Protein AF-A0A2X1RQ05-F1 (afdb_monomer_lite)

Organism: Haemophilus influenzae (NCBI:txid727)

InterPro domains:
  IPR004695 Transporter protein SLAC1/Mae1/ Ssu1/TehA [PF03595] (21-190)
  IPR038665 Voltage-dependent anion channel superfamily [G3DSA:1.50.10.150] (4-200)
  IPR052951 Tellurite Resistance Ion Channel [PTHR37955] (5-202)

pLDDT: mean 77.88, std 26.15, range [25.36, 98.81]

Structure (mmCIF, N/CA/C/O backbone):
data_AF-A0A2X1RQ05-F1
#
_entry.id   AF-A0A2X1RQ05-F1
#
loop_
_atom_site.group_PDB
_atom_site.id
_atom_site.type_symbol
_atom_site.label_atom_id
_atom_site.label_alt_id
_atom_site.label_comp_id
_atom_site.label_asym_id
_atom_site.label_entity_id
_atom_site.label_seq_id
_atom_site.pdbx_PDB_ins_code
_atom_site.Cartn_x
_atom_site.Cartn_y
_atom_site.Cartn_z
_atom_site.occupancy
_atom_site.B_iso_or_equiv
_atom_site.auth_seq_id
_atom_site.auth_comp_id
_atom_site.auth_asym_id
_atom_site.auth_atom_id
_atom_site.pdbx_PDB_model_num
ATOM 1 N N . MET A 1 1 ? -13.622 32.325 0.676 1.00 31.44 1 MET A N 1
ATOM 2 C CA . MET A 1 1 ? -13.357 31.612 -0.592 1.00 31.44 1 MET A CA 1
ATOM 3 C C . MET A 1 1 ? -12.974 30.185 -0.250 1.00 31.44 1 MET A C 1
ATOM 5 O O . MET A 1 1 ? -12.214 29.983 0.683 1.00 31.44 1 MET A O 1
ATOM 9 N N . VAL A 1 2 ? -13.616 29.214 -0.891 1.00 32.97 2 VAL A N 1
ATOM 10 C CA . VAL A 1 2 ? -13.601 27.796 -0.506 1.00 32.97 2 VAL A CA 1
ATOM 11 C C . VAL A 1 2 ? -12.235 27.171 -0.828 1.00 32.97 2 VAL A C 1
ATOM 13 O O . VAL A 1 2 ? -11.805 27.187 -1.976 1.00 32.97 2 VAL A O 1
ATOM 16 N N . ASN A 1 3 ? -11.557 26.637 0.193 1.00 34.56 3 ASN A N 1
ATOM 17 C CA . ASN A 1 3 ? -10.239 25.994 0.111 1.00 34.56 3 ASN A CA 1
ATOM 18 C C . ASN A 1 3 ? -10.290 24.660 -0.665 1.00 34.56 3 ASN A C 1
ATOM 20 O O . ASN A 1 3 ? -10.364 23.587 -0.058 1.00 34.56 3 ASN A O 1
ATOM 24 N N . TYR A 1 4 ? -10.196 24.724 -1.996 1.00 35.12 4 TYR A N 1
ATOM 25 C CA . TYR A 1 4 ? -9.970 23.581 -2.901 1.00 35.12 4 TYR A CA 1
ATOM 26 C C . TYR A 1 4 ? -8.479 23.202 -3.017 1.00 35.12 4 TYR A C 1
ATOM 28 O O . TYR A 1 4 ? -7.986 22.879 -4.093 1.00 35.12 4 TYR A O 1
ATOM 36 N N . PHE A 1 5 ? -7.725 23.269 -1.920 1.00 44.47 5 PHE A N 1
ATOM 37 C CA . PHE A 1 5 ? -6.324 22.843 -1.920 1.00 44.47 5 PHE A CA 1
ATOM 38 C C . PHE A 1 5 ? -6.218 21.310 -1.888 1.00 44.47 5 PHE A C 1
ATOM 40 O O . PHE A 1 5 ? -6.981 20.650 -1.178 1.00 44.47 5 PHE A O 1
ATOM 47 N N . SER A 1 6 ? -5.269 20.757 -2.660 1.00 60.28 6 SER A N 1
ATOM 48 C CA . SER A 1 6 ? -4.948 19.321 -2.699 1.00 60.28 6 SER A CA 1
ATOM 49 C C . SER A 1 6 ? -4.822 18.751 -1.274 1.00 60.28 6 SER A C 1
ATOM 51 O O . SER A 1 6 ? -4.189 19.399 -0.436 1.00 60.28 6 SER A O 1
ATOM 53 N N . PRO A 1 7 ? -5.375 17.559 -0.963 1.00 64.38 7 PRO A N 1
ATOM 54 C CA . PRO A 1 7 ? -5.296 16.954 0.371 1.00 64.38 7 PRO A CA 1
ATOM 55 C C . PRO A 1 7 ? -3.876 16.899 0.950 1.00 64.38 7 PRO A C 1
ATOM 57 O O . PRO A 1 7 ? -3.699 17.052 2.155 1.00 64.38 7 PRO A O 1
ATOM 60 N N . THR A 1 8 ? -2.862 16.742 0.098 1.00 69.00 8 THR A N 1
ATOM 61 C CA . THR A 1 8 ? -1.446 16.739 0.487 1.00 69.00 8 THR A CA 1
ATOM 62 C C . THR A 1 8 ? -0.975 18.106 1.000 1.00 69.00 8 THR A C 1
ATOM 64 O O . THR A 1 8 ? -0.183 18.164 1.931 1.00 69.00 8 THR A O 1
ATOM 67 N N . LEU A 1 9 ? -1.507 19.218 0.482 1.00 74.25 9 LEU A N 1
ATOM 68 C CA . LEU A 1 9 ? -1.165 20.573 0.946 1.00 74.25 9 LEU A CA 1
ATOM 69 C C . LEU A 1 9 ? -1.811 20.909 2.298 1.00 74.25 9 LEU A C 1
ATOM 71 O O . LEU A 1 9 ? -1.296 21.728 3.051 1.00 74.25 9 LEU A O 1
ATOM 75 N N . ARG A 1 10 ? -2.893 20.218 2.672 1.00 74.94 10 ARG A N 1
ATOM 76 C CA . ARG A 1 10 ? -3.430 20.310 4.039 1.00 74.94 10 ARG A CA 1
ATOM 77 C C . ARG A 1 10 ? -2.556 19.587 5.060 1.00 74.94 10 ARG A C 1
ATOM 79 O O . ARG A 1 10 ? -2.570 19.939 6.232 1.00 74.94 10 ARG A O 1
ATOM 86 N N . VAL A 1 11 ? -1.765 18.598 4.635 1.00 78.00 11 VAL A N 1
ATOM 87 C CA . VAL A 1 11 ? -0.836 17.903 5.537 1.00 78.00 11 VAL A CA 1
ATOM 88 C C . VAL A 1 11 ? 0.251 18.852 6.045 1.00 78.00 11 VAL A C 1
ATOM 90 O O . VAL A 1 11 ? 0.624 18.756 7.210 1.00 78.00 11 VAL A O 1
ATOM 93 N N . SER A 1 12 ? 0.717 19.807 5.230 1.00 82.00 12 SER A N 1
ATOM 94 C CA . SER A 1 12 ? 1.708 20.793 5.688 1.00 82.00 12 SER A CA 1
ATOM 95 C C . SER A 1 12 ? 1.175 21.750 6.755 1.00 82.00 12 SER A C 1
ATOM 97 O O . SER A 1 12 ? 1.955 22.242 7.564 1.00 82.00 12 SER A O 1
ATOM 99 N N . GLU A 1 13 ? -0.140 21.980 6.829 1.00 83.62 13 GLU A N 1
ATOM 100 C CA . GLU A 1 13 ? -0.733 22.801 7.898 1.00 83.62 13 GLU A CA 1
ATOM 101 C C . GLU A 1 13 ? -0.564 22.142 9.276 1.00 83.62 13 GLU A C 1
ATOM 103 O O . GLU A 1 13 ? 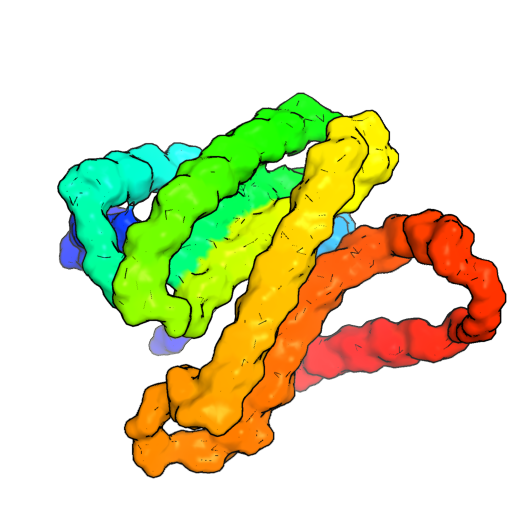-0.448 22.832 10.286 1.00 83.62 13 GLU A O 1
ATOM 108 N N . LEU A 1 14 ? -0.454 20.808 9.329 1.00 88.38 14 LEU A N 1
ATOM 109 C CA . LEU A 1 14 ? -0.254 20.067 10.578 1.00 88.38 14 LEU A CA 1
ATOM 110 C C . LEU A 1 14 ? 1.097 20.372 11.243 1.00 88.38 14 LEU A C 1
ATOM 112 O O . LEU A 1 14 ? 1.249 20.147 12.443 1.00 88.38 14 LEU A O 1
ATOM 116 N N . TRP A 1 15 ? 2.070 20.900 10.495 1.00 89.88 15 TRP A N 1
ATOM 117 C CA . TRP A 1 15 ? 3.400 21.239 11.013 1.00 89.88 15 TRP A CA 1
ATOM 118 C C . TRP A 1 15 ? 3.389 22.452 11.946 1.00 89.88 15 TRP A C 1
ATOM 120 O O . TRP A 1 15 ? 4.342 22.651 12.692 1.00 89.88 15 TRP A O 1
ATOM 130 N N . GLN A 1 16 ? 2.306 23.235 11.945 1.00 90.06 16 GLN A N 1
ATOM 131 C CA . GLN A 1 16 ? 2.124 24.363 12.864 1.00 90.06 16 GLN A CA 1
ATOM 132 C C . GLN A 1 16 ? 1.958 23.915 14.327 1.00 90.06 16 GLN A C 1
ATOM 134 O O . GLN A 1 16 ? 2.083 24.730 15.238 1.00 90.06 16 GLN A O 1
ATOM 139 N N . GLY A 1 17 ? 1.705 22.623 14.567 1.00 90.25 17 GLY A N 1
ATOM 140 C CA . GLY A 1 17 ? 1.437 22.091 15.899 1.00 90.25 17 GLY A CA 1
ATOM 141 C C . GLY A 1 17 ? 0.044 22.465 16.420 1.00 90.25 17 GLY A C 1
ATOM 142 O O . GLY A 1 17 ? -0.730 23.166 15.775 1.00 90.25 17 GLY A O 1
ATOM 143 N N . GLY A 1 18 ? -0.321 21.927 17.585 1.00 88.00 18 GLY A N 1
ATOM 144 C CA . GLY A 1 18 ? -1.574 22.257 18.281 1.00 88.00 18 GLY A CA 1
ATOM 145 C C . GLY A 1 18 ? -2.831 21.510 17.812 1.00 88.00 18 GLY A C 1
ATOM 146 O O . GLY A 1 18 ? -3.796 21.455 18.568 1.00 88.00 18 GLY A O 1
ATOM 147 N N . VAL A 1 19 ? -2.822 20.895 16.622 1.00 90.12 19 VAL A N 1
ATOM 148 C CA . VAL A 1 19 ? -3.954 20.088 16.112 1.00 90.12 19 VAL A CA 1
ATOM 149 C C . VAL A 1 19 ? -3.635 18.591 16.075 1.00 90.12 19 VAL A C 1
ATOM 151 O O . VAL A 1 19 ? -4.449 17.774 16.497 1.00 90.12 19 VAL A O 1
ATOM 154 N N . PHE A 1 20 ? -2.457 18.210 15.569 1.00 91.56 20 PHE A N 1
ATOM 155 C CA . PHE A 1 20 ? -2.065 16.805 15.460 1.00 91.56 20 PHE A CA 1
ATOM 156 C C . PHE A 1 20 ? -1.483 16.299 16.783 1.00 91.56 20 PHE A C 1
ATOM 158 O O . PHE A 1 20 ? -0.410 16.718 17.210 1.00 91.56 20 PHE A O 1
ATOM 165 N N . GLU A 1 21 ? -2.193 15.379 17.428 1.00 93.12 21 GLU A N 1
ATOM 166 C CA . GLU A 1 21 ? -1.734 14.721 18.655 1.00 93.12 21 GLU A CA 1
ATOM 167 C C . GLU A 1 21 ? -1.048 13.378 18.370 1.00 93.12 21 GLU A C 1
ATOM 169 O O . GLU A 1 21 ? -1.313 12.755 17.345 1.00 93.12 21 GLU A O 1
ATOM 174 N N . GLN A 1 22 ? -0.281 12.845 19.331 1.00 92.62 22 GLN A N 1
ATOM 175 C CA . GLN A 1 22 ? 0.367 11.529 19.205 1.00 92.62 22 GLN A CA 1
ATOM 176 C C . GLN A 1 22 ? -0.621 10.404 18.846 1.00 92.62 22 GLN A C 1
ATOM 178 O O . GLN A 1 22 ? -0.309 9.555 18.011 1.00 92.62 22 GLN A O 1
ATOM 183 N N . LYS A 1 23 ? -1.832 10.430 19.423 1.00 92.69 23 LYS A N 1
ATOM 184 C CA . LYS A 1 23 ? -2.918 9.475 19.129 1.00 92.69 23 LYS A CA 1
ATOM 185 C C . LYS A 1 23 ? -3.447 9.564 17.694 1.00 92.69 23 LYS A C 1
ATOM 187 O O . LYS A 1 23 ? -4.116 8.651 17.246 1.00 92.69 23 LYS A O 1
ATOM 192 N N . SER A 1 24 ? -3.148 10.650 16.979 1.00 92.06 24 SER A N 1
ATOM 193 C CA . SER A 1 24 ? -3.565 10.873 15.588 1.00 92.06 24 SER A CA 1
ATOM 194 C C . SER A 1 24 ? -2.676 10.129 14.585 1.00 92.06 24 SER A C 1
ATOM 196 O O . SER A 1 24 ? -2.957 10.140 13.385 1.00 92.06 24 SER A O 1
ATOM 198 N N . THR A 1 25 ? -1.614 9.467 15.058 1.00 94.69 25 THR A N 1
ATOM 199 C CA . THR A 1 25 ? -0.676 8.687 14.242 1.00 94.69 25 THR A CA 1
ATOM 200 C C . THR A 1 25 ? -1.324 7.383 13.768 1.00 94.69 25 THR A C 1
ATOM 202 O O . THR A 1 25 ? -1.071 6.302 14.293 1.00 94.69 25 THR A O 1
ATOM 205 N N . HIS A 1 26 ? -2.183 7.490 12.756 1.00 93.75 26 HIS A N 1
ATOM 206 C CA . HIS A 1 26 ? -2.930 6.370 12.187 1.00 93.75 26 HIS A CA 1
ATOM 207 C C . HIS A 1 26 ? -2.419 5.962 10.797 1.00 93.75 26 HIS A C 1
ATOM 209 O O . HIS A 1 26 ? -1.988 6.820 10.021 1.00 93.75 26 HIS A O 1
ATOM 215 N N . PRO A 1 27 ? -2.581 4.679 10.406 1.00 93.56 27 PRO A N 1
ATOM 216 C CA . PRO A 1 27 ? -2.252 4.211 9.056 1.00 93.56 27 PRO A CA 1
ATOM 217 C C . PRO A 1 27 ? -2.966 4.977 7.932 1.00 93.56 27 PRO A C 1
ATOM 219 O O . PRO A 1 27 ? -2.462 5.063 6.817 1.00 93.56 27 PRO A O 1
ATOM 222 N N . SER A 1 28 ? -4.131 5.575 8.206 1.00 92.88 28 SER A N 1
ATOM 223 C CA . SER A 1 28 ? -4.878 6.383 7.234 1.00 92.88 28 SER A CA 1
ATOM 224 C C . SER A 1 28 ? -4.106 7.596 6.714 1.00 92.88 28 SER A C 1
ATOM 226 O O . SER A 1 28 ? -4.422 8.090 5.633 1.00 92.88 28 SER A O 1
ATOM 228 N N . PHE A 1 29 ? -3.080 8.059 7.432 1.00 91.62 29 PHE A N 1
ATOM 229 C CA . PHE A 1 29 ? -2.226 9.156 6.984 1.00 91.62 29 PHE A CA 1
ATOM 230 C C . PHE A 1 29 ? -1.423 8.813 5.716 1.00 91.62 29 PHE A C 1
ATOM 232 O O . PHE A 1 29 ? -1.116 9.708 4.929 1.00 91.62 29 PHE A O 1
ATOM 239 N N . TYR A 1 30 ? -1.179 7.524 5.434 1.00 88.81 30 TYR A N 1
ATOM 240 C CA . TYR A 1 30 ? -0.581 7.101 4.163 1.00 88.81 30 TYR A CA 1
ATOM 241 C C . TYR A 1 30 ? -1.407 7.525 2.944 1.00 88.81 30 TYR A C 1
ATOM 243 O O . TYR A 1 30 ? -0.843 7.701 1.867 1.00 88.81 30 TYR A O 1
ATOM 251 N N . LEU A 1 31 ? -2.726 7.701 3.076 1.00 87.50 31 LEU A N 1
ATOM 252 C CA . LEU A 1 31 ? -3.597 8.000 1.939 1.00 87.50 31 LEU A CA 1
ATOM 253 C C . LEU A 1 31 ? -3.256 9.352 1.273 1.00 87.50 31 LEU A C 1
ATOM 255 O O . LEU A 1 31 ? -2.886 9.349 0.097 1.00 87.50 31 LEU A O 1
ATOM 259 N N . PRO A 1 32 ? -3.312 10.501 1.977 1.00 86.12 32 PRO A N 1
ATOM 260 C CA . PRO A 1 32 ? -2.953 11.789 1.381 1.00 86.12 32 PRO A CA 1
ATOM 261 C C . PRO A 1 32 ? -1.441 11.985 1.195 1.00 86.12 32 PRO A C 1
ATOM 263 O O . PRO A 1 32 ? -1.035 12.735 0.308 1.00 86.12 32 PRO A O 1
ATOM 266 N N . ALA A 1 33 ? -0.615 11.354 2.035 1.00 86.31 33 ALA A N 1
ATOM 267 C CA . ALA A 1 33 ? 0.822 11.619 2.083 1.00 86.31 33 ALA A CA 1
ATOM 268 C C . ALA A 1 33 ? 1.637 10.744 1.114 1.00 86.31 33 ALA A C 1
ATOM 270 O O . ALA A 1 33 ? 2.669 11.172 0.606 1.00 86.31 33 ALA A O 1
ATOM 271 N N . VAL A 1 34 ? 1.175 9.521 0.835 1.00 91.31 34 VAL A N 1
ATOM 272 C CA . VAL A 1 34 ? 1.949 8.507 0.101 1.00 91.31 34 VAL A CA 1
ATOM 273 C C . VAL A 1 34 ? 1.168 7.967 -1.094 1.00 91.31 34 VAL A C 1
ATOM 275 O O . VAL A 1 34 ? 1.606 8.098 -2.236 1.00 91.31 34 VAL A O 1
ATOM 278 N N . ALA A 1 35 ? -0.017 7.404 -0.857 1.00 85.62 35 ALA A N 1
ATOM 279 C CA . ALA A 1 35 ? -0.820 6.747 -1.886 1.00 85.62 35 ALA A CA 1
ATOM 280 C C . ALA A 1 35 ? -1.208 7.690 -3.032 1.00 85.62 35 ALA A C 1
ATOM 282 O O . ALA A 1 35 ? -1.102 7.316 -4.201 1.00 85.62 35 ALA A O 1
ATOM 283 N N . ALA A 1 36 ? -1.630 8.915 -2.701 1.00 87.81 36 ALA A N 1
ATOM 284 C CA . ALA A 1 36 ? -1.987 9.929 -3.690 1.00 87.81 36 ALA A CA 1
ATOM 285 C C . ALA A 1 36 ? -0.810 10.235 -4.630 1.00 87.81 36 ALA A C 1
ATOM 287 O O . ALA A 1 36 ? -0.983 10.250 -5.844 1.00 87.81 36 ALA A O 1
ATOM 288 N N . ASN A 1 37 ? 0.399 10.378 -4.080 1.00 90.88 37 ASN A N 1
ATOM 289 C CA . ASN A 1 37 ? 1.608 10.657 -4.851 1.00 90.88 37 ASN A CA 1
ATOM 290 C C . ASN A 1 37 ? 1.974 9.502 -5.795 1.00 90.88 37 ASN A C 1
ATOM 292 O O . ASN A 1 37 ? 2.194 9.727 -6.981 1.00 90.88 37 ASN A O 1
ATOM 296 N N . PHE A 1 38 ? 1.945 8.251 -5.329 1.00 93.94 38 PHE A N 1
ATOM 297 C CA . PHE A 1 38 ? 2.191 7.095 -6.203 1.00 93.94 38 PHE A CA 1
ATOM 298 C C . PHE A 1 38 ? 1.118 6.905 -7.286 1.00 93.94 38 PHE A C 1
ATOM 300 O O . PHE A 1 38 ? 1.422 6.502 -8.413 1.00 93.94 38 PHE A O 1
ATOM 307 N N . THR A 1 39 ? -0.136 7.230 -6.968 1.00 92.00 39 THR A N 1
ATOM 308 C CA . THR A 1 39 ? -1.234 7.199 -7.945 1.00 92.00 39 THR A CA 1
ATOM 309 C C . THR A 1 39 ? -1.031 8.267 -9.020 1.00 92.00 39 THR A C 1
ATOM 311 O O . THR A 1 39 ? -1.165 7.972 -10.206 1.00 92.00 39 THR A O 1
ATOM 314 N N . SER A 1 40 ? -0.631 9.484 -8.636 1.00 91.75 40 SER A N 1
ATOM 315 C CA . SER A 1 40 ? -0.250 10.536 -9.585 1.00 91.75 40 SER A CA 1
ATOM 316 C C . SER A 1 40 ? 0.937 10.109 -10.444 1.00 91.75 40 SER A C 1
ATOM 318 O O . SER A 1 40 ? 0.899 10.282 -11.657 1.00 91.75 40 SER A O 1
ATOM 320 N N . ALA A 1 41 ? 1.955 9.493 -9.841 1.00 92.69 41 ALA A N 1
ATOM 321 C CA . ALA A 1 41 ? 3.160 9.063 -10.540 1.00 92.69 41 ALA A CA 1
ATOM 322 C C . ALA A 1 41 ? 2.866 8.033 -11.645 1.00 92.69 41 ALA A C 1
ATOM 324 O O . ALA A 1 41 ? 3.254 8.221 -12.797 1.00 92.69 41 ALA A O 1
ATOM 325 N N . SER A 1 42 ? 2.108 6.985 -11.311 1.00 89.44 42 SER A N 1
ATOM 326 C CA . SER A 1 42 ? 1.666 5.969 -12.278 1.00 89.44 42 SER A CA 1
ATOM 327 C C . SER A 1 42 ? 0.728 6.536 -13.348 1.00 89.44 42 SER A C 1
ATOM 329 O O . SER A 1 42 ? 0.861 6.199 -14.523 1.00 89.44 42 SER A O 1
ATOM 331 N N . SER A 1 43 ? -0.181 7.442 -12.975 1.00 93.12 43 SER A N 1
ATOM 332 C CA . SER A 1 43 ? -1.095 8.086 -13.929 1.00 93.12 43 SER A CA 1
ATOM 333 C C . SER A 1 43 ? -0.360 9.006 -14.909 1.00 93.12 43 SER A C 1
ATOM 335 O O . SER A 1 43 ? -0.687 9.030 -16.092 1.00 93.12 43 SER A O 1
ATOM 337 N N . LEU A 1 44 ? 0.651 9.746 -14.446 1.00 90.94 44 LEU A N 1
ATOM 338 C CA . LEU A 1 44 ? 1.482 10.603 -15.296 1.00 90.94 44 LEU A CA 1
ATOM 339 C C . LEU A 1 44 ? 2.341 9.783 -16.259 1.00 90.94 44 LEU A C 1
ATOM 341 O O . LEU A 1 44 ? 2.419 10.138 -17.434 1.00 90.94 44 LEU A O 1
ATOM 345 N N . ALA A 1 45 ? 2.907 8.665 -15.799 1.00 92.88 45 ALA A N 1
ATOM 346 C CA . ALA A 1 45 ? 3.614 7.726 -16.667 1.00 92.88 45 ALA A CA 1
ATOM 347 C C . ALA A 1 45 ? 2.698 7.171 -17.769 1.00 92.88 45 ALA A C 1
ATOM 349 O O . ALA A 1 45 ? 3.075 7.173 -18.938 1.00 92.88 45 ALA A O 1
ATOM 350 N N . LEU A 1 46 ? 1.454 6.806 -17.430 1.00 91.88 46 LEU A N 1
ATOM 351 C CA . LEU A 1 46 ? 0.463 6.347 -18.412 1.00 91.88 46 LEU A CA 1
ATOM 352 C C . LEU A 1 46 ? 0.165 7.399 -19.498 1.00 91.88 46 LEU A C 1
ATOM 354 O O . LEU A 1 46 ? -0.113 7.042 -20.640 1.00 91.88 46 LEU A O 1
ATOM 358 N N . LEU A 1 47 ? 0.234 8.689 -19.158 1.00 93.88 47 LEU A N 1
ATOM 359 C CA . LEU A 1 47 ? 0.059 9.805 -20.097 1.00 93.88 47 LEU A CA 1
ATOM 360 C C . LEU A 1 47 ? 1.344 10.175 -20.862 1.00 93.88 47 LEU A C 1
ATOM 362 O O . LEU A 1 47 ? 1.315 11.084 -21.689 1.00 93.88 47 LEU A O 1
ATOM 366 N N . GLY A 1 48 ? 2.464 9.499 -20.597 1.00 91.06 48 GLY A N 1
ATOM 367 C CA . GLY A 1 48 ? 3.763 9.763 -21.218 1.00 91.06 48 GLY A CA 1
ATOM 368 C C . GLY A 1 48 ? 4.654 10.758 -20.463 1.00 91.06 48 GLY A C 1
ATOM 369 O O . GLY A 1 48 ? 5.806 10.954 -20.853 1.00 91.06 48 GLY A O 1
ATOM 370 N N . TYR A 1 49 ? 4.181 11.352 -19.363 1.00 94.62 49 TYR A N 1
ATOM 371 C CA . TYR A 1 49 ? 4.924 12.324 -18.550 1.00 94.62 49 TYR A CA 1
ATOM 372 C C . TYR A 1 49 ? 5.781 11.639 -17.472 1.00 94.62 49 TYR A C 1
ATOM 374 O O . TYR A 1 49 ? 5.568 11.825 -16.273 1.00 94.62 49 TYR A O 1
ATOM 382 N N . HIS A 1 50 ? 6.754 10.835 -17.898 1.00 93.75 50 HIS A N 1
ATOM 383 C CA . HIS A 1 50 ? 7.566 9.988 -17.015 1.00 93.75 50 HIS A CA 1
ATOM 384 C C . HIS A 1 50 ? 8.391 10.787 -15.994 1.00 93.75 50 HIS A C 1
ATOM 386 O O . HIS A 1 50 ? 8.367 10.456 -14.811 1.00 93.75 50 HIS A O 1
ATOM 392 N N . ASP A 1 51 ? 9.040 11.880 -16.407 1.00 97.06 51 ASP A N 1
ATOM 393 C CA . ASP A 1 51 ? 9.863 12.704 -15.506 1.00 97.06 51 ASP A CA 1
ATOM 394 C C . ASP A 1 51 ? 9.032 13.382 -14.411 1.00 97.06 51 ASP A C 1
ATOM 396 O O . ASP A 1 51 ? 9.410 13.384 -13.239 1.00 97.06 51 ASP A O 1
ATOM 400 N N . LEU A 1 52 ? 7.842 13.890 -14.758 1.00 94.69 52 LEU A N 1
ATOM 401 C CA . LEU A 1 52 ? 6.888 14.377 -13.757 1.00 94.69 52 LEU A CA 1
ATOM 402 C C . LEU A 1 52 ? 6.415 13.231 -12.856 1.00 94.69 52 LEU A C 1
ATOM 404 O O . LEU A 1 52 ? 6.267 13.418 -11.648 1.00 94.69 52 LEU A O 1
ATOM 408 N N . GLY A 1 53 ? 6.229 12.038 -13.425 1.00 95.12 53 GLY A N 1
ATOM 409 C CA . GLY A 1 53 ? 5.972 10.815 -12.675 1.00 95.12 53 GLY A CA 1
ATOM 410 C C . GLY A 1 53 ? 7.039 10.553 -11.610 1.00 95.12 53 GLY A C 1
ATOM 411 O O . GLY A 1 53 ? 6.688 10.315 -10.455 1.00 95.12 53 GLY A O 1
ATOM 412 N N . TYR A 1 54 ? 8.326 10.692 -11.944 1.00 97.81 54 TYR A N 1
ATOM 413 C CA . TYR A 1 54 ? 9.427 10.538 -10.988 1.00 97.81 54 TYR A CA 1
ATOM 414 C C . TYR A 1 54 ? 9.395 11.565 -9.848 1.00 97.81 54 TYR A C 1
ATOM 416 O O . TYR A 1 54 ? 9.700 11.199 -8.712 1.00 97.81 54 TYR A O 1
ATOM 424 N N . LEU A 1 55 ? 8.969 12.811 -10.094 1.00 97.44 55 LEU A N 1
ATOM 425 C CA . LEU A 1 55 ? 8.815 13.814 -9.026 1.00 97.44 55 LEU A CA 1
ATOM 426 C C . LEU A 1 55 ? 7.774 13.376 -7.986 1.00 97.44 55 LEU A C 1
ATOM 428 O O . LEU A 1 55 ? 8.038 13.400 -6.782 1.00 97.44 55 LEU A O 1
ATOM 432 N N . PHE A 1 56 ? 6.605 12.921 -8.444 1.00 94.44 56 PHE A N 1
ATOM 433 C CA . PHE A 1 56 ? 5.560 12.411 -7.553 1.00 94.44 56 PHE A CA 1
ATOM 434 C C . PHE A 1 56 ? 5.953 11.083 -6.900 1.00 94.44 56 PHE A C 1
ATOM 436 O O . PHE A 1 56 ? 5.668 10.866 -5.723 1.00 94.44 56 PHE A O 1
ATOM 443 N N . PHE A 1 57 ? 6.646 10.205 -7.626 1.00 97.38 57 PHE A N 1
ATOM 444 C CA . PHE A 1 57 ? 7.177 8.962 -7.076 1.00 97.38 57 PHE A CA 1
ATOM 445 C C . PHE A 1 57 ? 8.151 9.232 -5.923 1.00 97.38 57 PHE A C 1
ATOM 447 O O . PHE A 1 57 ? 7.986 8.669 -4.840 1.00 97.38 57 PHE A O 1
ATOM 454 N N . GLY A 1 58 ? 9.107 10.144 -6.125 1.00 97.81 58 GLY A N 1
ATOM 455 C CA . GLY A 1 58 ? 10.061 10.562 -5.100 1.00 97.81 58 GLY A CA 1
ATOM 456 C C . GLY A 1 58 ? 9.369 11.165 -3.879 1.00 97.81 58 GLY A C 1
ATOM 457 O O . GLY A 1 58 ? 9.672 10.769 -2.753 1.00 97.81 58 GLY A O 1
ATOM 458 N N . ALA A 1 59 ? 8.381 12.044 -4.089 1.00 95.44 59 ALA A N 1
ATOM 459 C CA . ALA A 1 59 ? 7.577 12.604 -3.004 1.00 95.44 59 ALA A CA 1
ATOM 460 C C . ALA A 1 59 ? 6.890 11.501 -2.178 1.00 95.44 59 ALA A C 1
ATOM 462 O O . ALA A 1 59 ? 7.028 11.466 -0.958 1.00 95.44 59 ALA A O 1
ATOM 463 N N . GLY A 1 60 ? 6.214 10.550 -2.833 1.00 95.38 60 GLY A N 1
ATOM 464 C CA . GLY A 1 60 ? 5.552 9.435 -2.151 1.00 95.38 60 GLY A CA 1
ATOM 465 C C . GLY A 1 60 ? 6.522 8.523 -1.394 1.00 95.38 60 GLY A C 1
ATOM 466 O O . GLY A 1 60 ? 6.272 8.189 -0.235 1.00 95.38 60 GLY A O 1
ATOM 467 N N . MET A 1 61 ? 7.640 8.147 -2.021 1.00 98.06 61 MET A N 1
ATOM 468 C CA . MET A 1 61 ? 8.622 7.219 -1.450 1.00 98.06 61 MET A CA 1
ATOM 469 C C . MET A 1 61 ? 9.344 7.814 -0.242 1.00 98.06 61 MET A C 1
ATOM 471 O O . MET A 1 61 ? 9.461 7.154 0.790 1.00 98.06 61 MET A O 1
ATOM 475 N N . ILE A 1 62 ? 9.795 9.064 -0.341 1.00 97.75 62 ILE A N 1
ATOM 476 C CA . ILE A 1 62 ? 10.487 9.731 0.762 1.00 97.75 62 ILE A CA 1
ATOM 477 C C . ILE A 1 62 ? 9.507 9.946 1.919 1.00 97.75 62 ILE A C 1
ATOM 479 O O . ILE A 1 62 ? 9.794 9.545 3.045 1.00 97.75 62 ILE A O 1
ATOM 483 N N . THR A 1 63 ? 8.312 10.488 1.664 1.00 94.81 63 THR A N 1
ATOM 484 C CA . THR A 1 63 ? 7.311 10.695 2.723 1.00 94.81 63 THR A CA 1
ATOM 485 C C . THR A 1 63 ? 6.919 9.392 3.422 1.00 94.81 63 THR A C 1
ATOM 487 O O . THR A 1 63 ? 6.766 9.379 4.644 1.00 94.81 63 THR A O 1
ATOM 490 N N . TRP A 1 64 ? 6.815 8.285 2.683 1.00 97.81 64 TRP A N 1
ATOM 491 C CA . TRP A 1 64 ? 6.593 6.961 3.262 1.00 97.81 64 TRP A CA 1
ATOM 492 C C . TRP A 1 64 ? 7.685 6.581 4.267 1.00 97.81 64 TRP A C 1
ATOM 494 O O . TRP A 1 64 ? 7.369 6.275 5.420 1.00 97.81 64 TRP A O 1
ATOM 504 N N . ILE A 1 65 ? 8.951 6.649 3.854 1.00 97.75 65 ILE A N 1
ATOM 505 C CA . ILE A 1 65 ? 10.099 6.264 4.686 1.00 97.75 65 ILE A CA 1
ATOM 506 C C . ILE A 1 65 ? 10.191 7.120 5.955 1.00 97.75 65 ILE A C 1
ATOM 508 O O . ILE A 1 65 ? 10.563 6.606 7.006 1.00 97.75 65 ILE A O 1
ATOM 512 N N . PHE A 1 66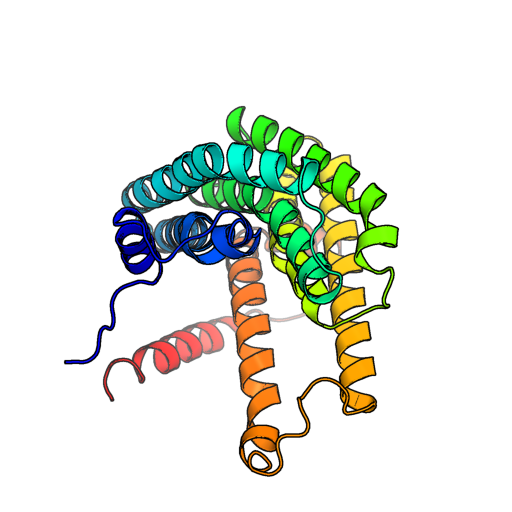 ? 9.827 8.403 5.893 1.00 96.50 66 PHE A N 1
ATOM 513 C CA . PHE A 1 66 ? 9.866 9.288 7.062 1.00 96.50 66 PHE A CA 1
ATOM 514 C C . PHE A 1 66 ? 8.673 9.115 8.014 1.00 96.50 66 PHE A C 1
ATOM 516 O O . PHE A 1 66 ? 8.828 9.296 9.222 1.00 96.50 66 PHE A O 1
ATOM 523 N N . PHE A 1 67 ? 7.491 8.752 7.510 1.00 96.12 67 PHE A N 1
ATOM 524 C CA . PHE A 1 67 ? 6.301 8.579 8.350 1.00 96.12 67 PHE A CA 1
ATOM 525 C C . PHE A 1 67 ? 6.214 7.190 9.002 1.00 96.12 67 PHE A C 1
ATOM 527 O O . PHE A 1 67 ? 5.780 7.060 10.149 1.00 96.12 67 PHE A O 1
ATOM 534 N N . GLU A 1 68 ? 6.636 6.135 8.305 1.00 97.56 68 GLU A N 1
ATOM 535 C CA . GLU A 1 68 ? 6.491 4.764 8.804 1.00 97.56 68 GLU A CA 1
ATOM 536 C C . GLU A 1 68 ? 7.177 4.492 10.160 1.00 97.56 68 GLU A C 1
ATOM 538 O O . GLU A 1 68 ? 6.564 3.827 11.000 1.00 97.56 68 GLU A O 1
ATOM 543 N N . PRO A 1 69 ? 8.382 5.018 10.461 1.00 98.12 69 PRO A N 1
ATOM 544 C CA . PRO A 1 69 ? 9.039 4.787 11.745 1.00 98.12 69 PRO A CA 1
ATOM 545 C C . PRO A 1 69 ? 8.202 5.250 12.940 1.00 98.12 69 PRO A C 1
ATOM 547 O O . PRO A 1 69 ? 8.065 4.509 13.917 1.00 98.12 69 PRO A O 1
ATOM 550 N N . VAL A 1 70 ? 7.606 6.446 12.855 1.00 97.44 70 VAL A N 1
ATOM 551 C CA . VAL A 1 70 ? 6.776 6.996 13.938 1.00 97.44 70 VAL A CA 1
ATOM 552 C C . VAL A 1 70 ? 5.434 6.280 14.036 1.00 97.44 70 VAL A C 1
ATOM 554 O O . VAL A 1 70 ? 4.960 6.045 15.148 1.00 97.44 70 VAL A O 1
ATOM 557 N N . LEU A 1 71 ? 4.868 5.836 12.908 1.00 97.06 71 LEU A N 1
ATOM 558 C CA . LEU A 1 71 ? 3.669 5.002 12.905 1.00 97.06 71 LEU A CA 1
ATOM 559 C C . LEU A 1 71 ? 3.923 3.661 13.592 1.00 97.06 71 LEU A C 1
ATOM 561 O O . LEU A 1 71 ? 3.207 3.300 14.523 1.00 97.06 71 LEU A O 1
ATOM 565 N N . LEU A 1 72 ? 4.945 2.917 13.167 1.00 96.94 72 LEU A N 1
ATOM 566 C CA . LEU A 1 72 ? 5.236 1.605 13.742 1.00 96.94 72 LEU A CA 1
ATOM 567 C C . LEU A 1 72 ? 5.652 1.718 15.212 1.00 96.94 72 LEU A C 1
ATOM 569 O O . LEU A 1 72 ? 5.316 0.840 16.004 1.00 96.94 72 LEU A O 1
ATOM 573 N N . GLN A 1 73 ? 6.338 2.797 15.603 1.00 98.06 73 GLN A N 1
ATOM 574 C CA . GLN A 1 73 ? 6.636 3.056 17.010 1.00 98.06 73 GLN A CA 1
ATOM 575 C C . GLN A 1 73 ? 5.371 3.339 17.819 1.00 98.06 73 GLN A C 1
ATOM 577 O O . GLN A 1 73 ? 5.214 2.788 18.909 1.00 98.06 73 GLN A O 1
ATOM 582 N N . HIS A 1 74 ? 4.454 4.144 17.283 1.00 96.94 74 HIS A N 1
ATOM 583 C CA . HIS A 1 74 ? 3.165 4.386 17.915 1.00 96.94 74 HIS A CA 1
ATOM 584 C C . HIS A 1 74 ? 2.379 3.081 18.092 1.00 96.94 74 HIS A C 1
ATOM 586 O O . HIS A 1 74 ? 1.959 2.794 19.205 1.00 96.94 74 HIS A O 1
ATOM 592 N N . LEU A 1 75 ? 2.278 2.242 17.054 1.00 95.69 75 LEU A N 1
ATOM 593 C CA . LEU A 1 75 ? 1.561 0.959 17.113 1.00 95.69 75 LEU A CA 1
ATOM 594 C C . LEU A 1 75 ? 2.182 -0.057 18.088 1.00 95.69 75 LEU A C 1
ATOM 596 O O . LEU A 1 75 ? 1.480 -0.950 18.562 1.00 95.69 75 LEU A O 1
ATOM 600 N N . ARG A 1 76 ? 3.482 0.061 18.396 1.00 97.06 76 ARG A N 1
ATOM 601 C CA . ARG A 1 76 ? 4.152 -0.752 19.428 1.00 97.06 76 ARG A CA 1
ATOM 602 C C . ARG A 1 76 ? 3.797 -0.317 20.850 1.00 97.06 76 ARG A C 1
ATOM 604 O O . ARG A 1 76 ? 3.707 -1.170 21.725 1.00 97.06 76 ARG A O 1
ATOM 611 N N . ILE A 1 77 ? 3.637 0.986 21.085 1.00 97.00 77 ILE A N 1
ATOM 612 C CA . ILE A 1 77 ? 3.396 1.559 22.422 1.00 97.00 77 ILE A CA 1
ATOM 613 C C . ILE A 1 77 ? 1.897 1.639 22.728 1.00 97.00 77 ILE A C 1
ATOM 615 O O . ILE A 1 77 ? 1.452 1.297 23.821 1.00 97.00 77 ILE A O 1
ATOM 619 N N . SER A 1 78 ? 1.116 2.104 21.759 1.00 93.00 78 SER A N 1
ATOM 620 C CA . SER A 1 78 ? -0.306 2.396 21.880 1.00 93.00 78 SER A CA 1
ATOM 621 C C . SER A 1 78 ? -1.089 1.486 20.943 1.00 93.00 78 SER A C 1
ATOM 623 O O . SER A 1 78 ? -1.005 1.592 19.720 1.00 93.00 78 SER A O 1
ATOM 625 N N . SER A 1 79 ? -1.878 0.582 21.522 1.00 87.19 79 SER A N 1
ATOM 626 C CA . SER A 1 79 ? -2.770 -0.267 20.737 1.00 87.19 79 SER A CA 1
ATOM 627 C C . SER A 1 79 ? -3.908 0.562 20.140 1.00 87.19 79 SER A C 1
ATOM 629 O O . SER A 1 79 ? -4.538 1.349 20.844 1.00 87.19 79 SER A O 1
ATOM 631 N N . LEU A 1 80 ? -4.207 0.357 18.854 1.00 91.25 80 LEU A N 1
ATOM 632 C CA . LEU A 1 80 ? -5.372 0.978 18.229 1.00 91.25 80 LEU A CA 1
ATOM 633 C C . LEU A 1 80 ? -6.671 0.415 18.814 1.00 91.25 80 LEU A C 1
ATOM 635 O O . LEU A 1 80 ? -6.868 -0.806 18.909 1.00 91.25 80 LEU A O 1
ATOM 639 N N . GLU A 1 81 ? -7.590 1.324 19.136 1.00 92.00 81 GLU A N 1
ATOM 640 C CA . GLU A 1 81 ? -8.934 0.963 19.573 1.00 92.00 81 GLU A CA 1
ATOM 641 C C . GLU A 1 81 ? -9.643 0.112 18.500 1.00 92.00 81 GLU A 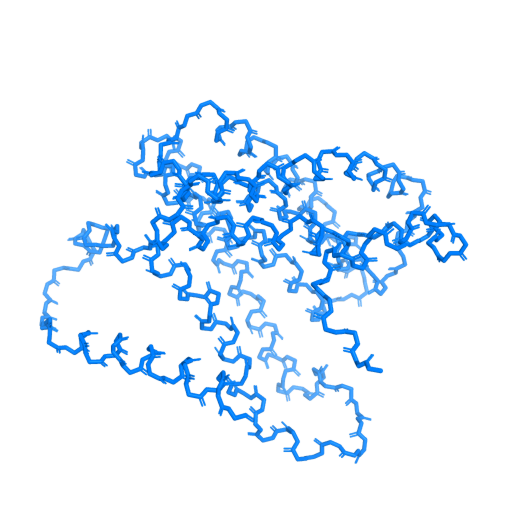C 1
ATOM 643 O O . GLU A 1 81 ? -9.422 0.323 17.298 1.00 92.00 81 GLU A O 1
ATOM 648 N N . PRO A 1 82 ? -10.494 -0.859 18.890 1.00 92.94 82 PRO A N 1
ATOM 649 C CA . PRO A 1 82 ? -11.069 -1.837 17.965 1.00 92.94 82 PRO A CA 1
ATOM 650 C C . PRO A 1 82 ? -11.721 -1.252 16.706 1.00 92.94 82 PRO A C 1
ATOM 652 O O . PRO A 1 82 ? -11.584 -1.829 15.628 1.00 92.94 82 PRO A O 1
ATOM 655 N N . GLN A 1 83 ? -12.374 -0.091 16.806 1.00 91.19 83 GLN A N 1
ATOM 656 C CA . GLN A 1 83 ? -13.014 0.585 15.674 1.00 91.19 83 GLN A CA 1
ATOM 657 C C . GLN A 1 83 ? -12.030 1.055 14.592 1.00 91.19 83 GLN A C 1
ATOM 659 O O . GLN A 1 83 ? -12.424 1.202 13.436 1.00 91.19 83 GLN A O 1
ATOM 664 N N . PHE A 1 84 ? -10.753 1.254 14.933 1.00 92.31 84 PHE A N 1
ATOM 665 C CA . PHE A 1 84 ? -9.716 1.696 13.999 1.00 92.31 84 PHE A CA 1
ATOM 666 C C . PHE A 1 84 ? -8.831 0.554 13.497 1.00 92.31 84 PHE A C 1
ATOM 668 O O . PHE A 1 84 ? -8.100 0.746 12.527 1.00 92.31 84 PHE A O 1
ATOM 675 N N . ARG A 1 85 ? -8.891 -0.645 14.090 1.00 95.00 85 ARG A N 1
ATOM 676 C CA . ARG A 1 85 ? -7.967 -1.748 13.759 1.00 95.00 85 ARG A CA 1
ATOM 677 C C . ARG A 1 85 ? -8.016 -2.180 12.301 1.00 95.00 85 ARG A C 1
ATOM 679 O O . ARG A 1 85 ? -6.984 -2.537 11.749 1.00 95.00 85 ARG A O 1
ATOM 686 N N . ALA A 1 86 ? -9.169 -2.090 11.641 1.00 93.81 86 ALA A N 1
ATOM 687 C CA . ALA A 1 86 ? -9.261 -2.424 10.221 1.00 93.81 86 ALA A CA 1
ATOM 688 C C . ALA A 1 86 ? -8.364 -1.528 9.341 1.00 93.81 86 ALA A C 1
ATOM 690 O O . ALA A 1 86 ? -7.859 -1.989 8.320 1.00 93.81 86 ALA A O 1
ATOM 691 N N . THR A 1 87 ? -8.080 -0.288 9.769 1.00 93.25 87 THR A N 1
ATOM 692 C CA . THR A 1 87 ? -7.174 0.631 9.052 1.00 93.25 87 THR A CA 1
ATOM 693 C C . THR A 1 87 ? -5.728 0.139 9.010 1.00 93.25 87 THR A C 1
ATOM 695 O O . THR A 1 87 ? -4.974 0.568 8.144 1.00 93.25 87 THR A O 1
ATOM 698 N N . ILE A 1 88 ? -5.344 -0.815 9.864 1.00 94.62 88 ILE A N 1
ATOM 699 C CA . ILE A 1 88 ? -4.027 -1.463 9.816 1.00 94.62 88 ILE A CA 1
ATOM 700 C C . ILE A 1 88 ? -3.799 -2.161 8.469 1.00 94.62 88 ILE A C 1
ATOM 702 O O . ILE A 1 88 ? -2.661 -2.249 8.021 1.00 94.62 88 ILE A O 1
ATOM 706 N N . GLY A 1 89 ? -4.863 -2.550 7.756 1.00 94.31 89 GLY A N 1
ATOM 707 C CA . GLY A 1 89 ? -4.751 -3.044 6.383 1.00 94.31 89 GLY A CA 1
ATOM 708 C C . GLY A 1 89 ? -4.075 -2.068 5.413 1.00 94.31 89 GLY A C 1
ATOM 709 O O . GLY A 1 89 ? -3.450 -2.512 4.454 1.00 94.31 89 GLY A O 1
ATOM 710 N N . ILE A 1 90 ? -4.114 -0.757 5.690 1.00 94.44 90 ILE A N 1
ATOM 711 C CA . ILE A 1 90 ? -3.436 0.269 4.880 1.00 94.44 90 ILE A CA 1
ATOM 712 C C . ILE A 1 90 ? -1.910 0.112 4.954 1.00 94.44 90 ILE A C 1
ATOM 714 O O . ILE A 1 90 ? -1.234 0.444 3.990 1.00 94.44 90 ILE A O 1
ATOM 718 N N . VAL A 1 91 ? -1.354 -0.459 6.031 1.00 96.88 91 VAL A N 1
ATOM 719 C CA . VAL A 1 91 ? 0.097 -0.713 6.176 1.00 96.88 91 VAL A CA 1
ATOM 720 C C . VAL A 1 91 ? 0.622 -1.689 5.113 1.00 96.88 91 VAL A C 1
ATOM 722 O O . VAL A 1 91 ? 1.805 -1.667 4.792 1.00 96.88 91 VAL A O 1
ATOM 725 N N . LEU A 1 92 ? -0.245 -2.507 4.503 1.00 97.75 92 LEU A N 1
ATOM 726 C CA . LEU A 1 92 ? 0.135 -3.363 3.373 1.00 97.75 92 LEU A CA 1
ATOM 727 C C . LEU A 1 92 ? 0.460 -2.552 2.108 1.00 97.75 92 LEU A C 1
ATOM 729 O O . LEU A 1 92 ? 1.196 -3.011 1.239 1.00 97.75 92 LEU A O 1
ATOM 733 N N . ALA A 1 93 ? -0.139 -1.371 1.965 1.00 95.56 93 ALA A N 1
ATOM 734 C CA . ALA A 1 93 ? -0.157 -0.634 0.713 1.00 95.56 93 ALA A CA 1
ATOM 735 C C . ALA A 1 93 ? 1.197 -0.026 0.303 1.00 95.56 93 ALA A C 1
ATOM 737 O O . ALA A 1 93 ? 1.558 -0.212 -0.857 1.00 95.56 93 ALA A O 1
ATOM 738 N N . PRO A 1 94 ? 1.965 0.666 1.171 1.00 97.38 94 PRO A N 1
ATOM 739 C CA . PRO A 1 94 ? 3.086 1.494 0.733 1.00 97.38 94 PRO A CA 1
ATOM 740 C C . PRO A 1 94 ? 4.089 0.780 -0.175 1.00 97.38 94 PRO A C 1
ATOM 742 O O . PRO A 1 94 ? 4.359 1.268 -1.266 1.00 97.38 94 PRO A O 1
ATOM 745 N N . ALA A 1 95 ? 4.560 -0.409 0.208 1.00 98.44 95 ALA A N 1
ATOM 746 C CA . ALA A 1 95 ? 5.546 -1.154 -0.569 1.00 98.44 95 ALA A CA 1
ATOM 747 C C . ALA A 1 95 ? 5.011 -1.609 -1.934 1.00 98.44 95 ALA A C 1
ATOM 749 O O . ALA A 1 95 ? 5.641 -1.363 -2.963 1.00 98.44 95 ALA A O 1
ATOM 750 N N . PHE A 1 96 ? 3.826 -2.230 -1.955 1.00 98.69 96 PHE A N 1
ATOM 751 C CA . PHE A 1 96 ? 3.226 -2.755 -3.183 1.00 98.69 96 PHE A CA 1
ATOM 752 C C . PHE A 1 96 ? 2.742 -1.650 -4.131 1.00 98.69 96 PHE A C 1
ATOM 754 O O . PHE A 1 96 ? 2.824 -1.800 -5.352 1.00 98.69 96 PHE A O 1
ATOM 761 N N . VAL A 1 97 ? 2.263 -0.530 -3.590 1.00 98.12 97 VAL A N 1
ATOM 762 C CA . VAL A 1 97 ? 1.870 0.648 -4.374 1.00 98.12 97 VAL A CA 1
ATOM 763 C C . VAL A 1 97 ? 3.113 1.355 -4.918 1.00 98.12 97 VAL A C 1
ATOM 765 O O . VAL A 1 97 ? 3.129 1.713 -6.093 1.00 98.12 97 VAL A O 1
ATOM 768 N N . CYS A 1 98 ? 4.171 1.494 -4.108 1.00 98.56 98 CYS A N 1
ATOM 769 C CA . CYS A 1 98 ? 5.451 2.069 -4.525 1.00 98.56 98 CYS A CA 1
ATOM 770 C C . CYS A 1 98 ? 6.037 1.296 -5.709 1.00 98.56 98 CYS A C 1
ATOM 772 O O . CYS A 1 98 ? 6.270 1.880 -6.763 1.00 98.56 98 CYS A O 1
ATOM 774 N N . VAL A 1 99 ? 6.184 -0.029 -5.592 1.00 98.75 99 VAL A N 1
ATOM 775 C CA . VAL A 1 99 ? 6.727 -0.848 -6.689 1.00 98.75 99 VAL A CA 1
ATOM 776 C C . VAL A 1 99 ? 5.816 -0.850 -7.916 1.00 98.75 99 VAL A C 1
ATOM 778 O O . VAL A 1 99 ? 6.312 -0.817 -9.033 1.00 98.75 99 VAL A O 1
ATOM 781 N N . SER A 1 100 ? 4.491 -0.820 -7.744 1.00 97.75 100 SER A N 1
ATOM 782 C CA . SER A 1 100 ? 3.564 -0.720 -8.880 1.00 97.75 100 SER A CA 1
ATOM 783 C C . SER A 1 100 ? 3.715 0.603 -9.631 1.00 97.75 100 SER A C 1
ATOM 785 O O . SER A 1 100 ? 3.703 0.614 -10.862 1.00 97.75 100 SER A O 1
ATOM 787 N N . ALA A 1 101 ? 3.870 1.716 -8.908 1.00 97.50 101 ALA A N 1
ATOM 788 C CA . ALA A 1 101 ? 4.108 3.020 -9.513 1.00 97.50 101 ALA A CA 1
ATOM 789 C C . ALA A 1 101 ? 5.483 3.081 -10.182 1.00 97.50 101 ALA A C 1
ATOM 791 O O . ALA A 1 101 ? 5.571 3.494 -11.333 1.00 97.50 101 ALA A O 1
ATOM 792 N N . TYR A 1 102 ? 6.525 2.593 -9.508 1.00 98.62 102 TYR A N 1
ATOM 793 C CA . TYR A 1 102 ? 7.876 2.501 -10.054 1.00 98.62 102 TYR A CA 1
ATOM 794 C C . TYR A 1 102 ? 7.905 1.719 -11.373 1.00 98.62 102 TYR A C 1
ATOM 796 O O . TYR A 1 102 ? 8.382 2.232 -12.382 1.00 98.62 102 TYR A O 1
ATOM 804 N N . LEU A 1 103 ? 7.281 0.536 -11.386 1.00 97.94 103 LEU A N 1
ATOM 805 C CA . LEU A 1 103 ? 7.173 -0.312 -12.573 1.00 97.94 103 LEU A CA 1
ATOM 806 C C . LEU A 1 103 ? 6.355 0.333 -13.699 1.00 97.94 103 LEU A C 1
ATOM 808 O O . LEU A 1 103 ? 6.562 0.032 -14.868 1.00 97.94 103 LEU A O 1
ATOM 812 N N . SER A 1 104 ? 5.428 1.234 -13.370 1.00 96.38 104 SER A N 1
ATOM 813 C CA . SER A 1 104 ? 4.686 1.989 -14.386 1.00 96.38 104 SER A CA 1
ATOM 814 C C . SER A 1 104 ? 5.559 3.058 -15.050 1.00 96.38 104 SER A C 1
ATOM 816 O O . SER A 1 104 ? 5.400 3.318 -16.237 1.00 96.38 104 SER A O 1
ATOM 818 N N . ILE A 1 105 ? 6.477 3.673 -14.297 1.00 96.38 105 ILE A N 1
ATOM 819 C CA . ILE A 1 105 ? 7.345 4.757 -14.779 1.00 96.38 105 ILE A CA 1
ATOM 820 C C . ILE A 1 105 ? 8.567 4.201 -15.522 1.00 96.38 105 ILE A C 1
ATOM 822 O O . ILE A 1 105 ? 8.997 4.790 -16.506 1.00 96.38 105 ILE A O 1
ATOM 826 N N . ASN A 1 106 ? 9.121 3.066 -15.087 1.00 96.88 106 ASN A N 1
ATOM 827 C CA . ASN A 1 106 ? 10.323 2.471 -15.684 1.00 96.88 106 ASN A CA 1
ATOM 828 C C . ASN A 1 106 ? 10.028 1.429 -16.785 1.00 96.88 106 ASN A C 1
ATOM 830 O O . ASN A 1 106 ? 10.898 0.638 -17.138 1.00 96.88 106 ASN A O 1
ATOM 834 N N . HIS A 1 107 ? 8.797 1.399 -17.305 1.00 95.56 107 HIS A N 1
ATOM 835 C CA . HIS A 1 107 ? 8.355 0.464 -18.349 1.00 95.56 107 HIS A CA 1
ATOM 836 C C . HIS A 1 107 ? 8.386 -1.026 -17.957 1.00 95.56 107 HIS A C 1
ATOM 838 O O . HIS A 1 107 ? 8.530 -1.901 -18.811 1.00 95.56 107 HIS A O 1
ATOM 844 N N . GLY A 1 108 ? 8.192 -1.330 -16.675 1.00 95.81 108 GLY A N 1
ATOM 845 C CA . GLY A 1 108 ? 8.058 -2.695 -16.172 1.00 95.81 108 GLY A CA 1
ATOM 846 C C . GLY A 1 108 ? 9.388 -3.415 -15.968 1.00 95.81 108 GLY A C 1
ATOM 847 O O . GLY A 1 108 ? 9.395 -4.640 -15.838 1.00 95.81 108 GLY A O 1
ATOM 848 N N . GLU A 1 109 ? 10.504 -2.688 -15.928 1.00 97.81 109 GLU A N 1
ATOM 849 C CA . GLU A 1 109 ? 11.813 -3.272 -15.653 1.00 97.81 109 GLU A CA 1
ATOM 850 C C . GLU A 1 109 ? 11.906 -3.724 -14.186 1.00 97.81 109 GLU A C 1
ATOM 852 O O . GLU A 1 109 ? 11.847 -2.924 -13.249 1.00 97.81 109 GLU A O 1
ATOM 857 N N . VAL A 1 110 ? 12.060 -5.035 -13.974 1.00 98.38 110 VAL A N 1
ATOM 858 C CA . VAL A 1 110 ? 12.144 -5.638 -12.634 1.00 98.38 110 VAL A CA 1
ATOM 859 C C . VAL A 1 110 ? 13.593 -5.649 -12.149 1.00 98.38 110 VAL A C 1
ATOM 861 O O . VAL A 1 110 ? 14.302 -6.664 -12.175 1.00 98.38 110 VAL A O 1
ATOM 864 N N . ASP A 1 111 ? 14.027 -4.483 -11.695 1.00 98.44 111 ASP A N 1
ATOM 865 C CA . ASP A 1 111 ? 15.383 -4.207 -11.244 1.00 98.44 111 ASP A CA 1
ATOM 866 C C . ASP A 1 111 ? 15.602 -4.528 -9.744 1.00 98.44 111 ASP A C 1
ATOM 868 O O . ASP A 1 111 ? 14.838 -5.257 -9.098 1.00 98.44 111 ASP A O 1
ATOM 872 N N . THR A 1 112 ? 16.700 -4.023 -9.177 1.00 98.75 112 THR A N 1
ATOM 873 C CA . THR A 1 112 ? 17.033 -4.189 -7.754 1.00 98.75 112 THR A CA 1
ATOM 874 C C . THR A 1 112 ? 16.036 -3.484 -6.838 1.00 98.75 112 THR A C 1
ATOM 876 O O . THR A 1 112 ? 15.621 -4.073 -5.835 1.00 98.75 112 THR A O 1
ATOM 879 N N . LEU A 1 113 ? 15.625 -2.253 -7.165 1.00 98.62 113 LEU A N 1
ATOM 880 C CA . LEU A 1 113 ? 14.692 -1.496 -6.333 1.00 98.62 113 LEU A CA 1
ATOM 881 C C . LEU A 1 113 ? 13.343 -2.215 -6.249 1.00 98.62 113 LEU A C 1
ATOM 883 O O . LEU A 1 113 ? 12.810 -2.387 -5.149 1.00 98.62 113 LEU A O 1
ATOM 887 N N . ALA A 1 114 ? 12.834 -2.721 -7.376 1.00 98.62 114 ALA A N 1
ATOM 888 C CA . ALA A 1 114 ? 11.591 -3.484 -7.405 1.00 98.62 114 ALA A CA 1
ATOM 889 C C . ALA A 1 114 ? 11.639 -4.704 -6.467 1.00 98.62 114 ALA A C 1
ATOM 891 O O . ALA A 1 114 ? 10.708 -4.930 -5.690 1.00 98.62 114 ALA A O 1
ATOM 892 N N . LYS A 1 115 ? 12.744 -5.464 -6.482 1.00 98.75 115 LYS A N 1
ATOM 893 C CA . LYS A 1 115 ? 12.936 -6.652 -5.625 1.00 98.75 115 LYS A CA 1
ATOM 894 C C . LYS A 1 115 ? 13.001 -6.294 -4.139 1.00 98.75 115 LYS A C 1
ATOM 896 O O . LYS A 1 115 ? 12.396 -6.994 -3.327 1.00 98.75 115 LYS A O 1
ATOM 901 N N . ILE A 1 116 ? 13.683 -5.202 -3.781 1.00 98.81 116 ILE A N 1
ATOM 902 C CA . ILE A 1 116 ? 13.756 -4.703 -2.396 1.00 98.81 116 ILE A CA 1
ATOM 903 C C . ILE A 1 116 ? 12.360 -4.326 -1.888 1.00 98.81 116 ILE A C 1
ATOM 905 O O . ILE A 1 116 ? 11.960 -4.746 -0.799 1.00 98.81 116 ILE A O 1
ATOM 909 N N . LEU A 1 117 ? 11.596 -3.584 -2.694 1.00 98.75 117 LEU A N 1
ATOM 910 C CA . LEU A 1 117 ? 10.231 -3.181 -2.354 1.00 98.75 117 LEU A CA 1
ATOM 911 C C . LEU A 1 117 ? 9.311 -4.395 -2.177 1.00 98.75 117 LEU A C 1
ATOM 913 O O . LEU A 1 117 ? 8.527 -4.435 -1.229 1.00 98.75 117 LEU A O 1
ATOM 917 N N . TRP A 1 118 ? 9.437 -5.410 -3.034 1.00 98.44 118 TRP A N 1
ATOM 918 C CA . TRP A 1 118 ? 8.702 -6.668 -2.887 1.00 98.44 118 TRP A CA 1
ATOM 919 C C . TRP A 1 118 ? 9.062 -7.419 -1.609 1.00 98.44 118 TRP A C 1
ATOM 921 O O . TRP A 1 118 ? 8.163 -7.848 -0.887 1.00 98.44 118 TRP A O 1
ATOM 931 N N . GLY A 1 119 ? 10.353 -7.529 -1.288 1.00 98.75 119 GLY A N 1
ATOM 932 C CA . GLY A 1 119 ? 10.807 -8.152 -0.045 1.00 98.75 119 GLY A CA 1
ATOM 933 C C . GLY A 1 119 ? 10.176 -7.502 1.188 1.00 98.75 119 GLY A C 1
ATOM 934 O O . GLY A 1 119 ? 9.624 -8.198 2.043 1.00 98.75 119 GLY A O 1
ATOM 935 N N . TYR A 1 120 ? 10.171 -6.166 1.243 1.00 98.75 120 TYR A N 1
ATOM 936 C CA . TYR A 1 120 ? 9.517 -5.435 2.329 1.00 98.75 120 TYR A CA 1
ATOM 937 C C . TYR A 1 120 ? 7.988 -5.598 2.321 1.00 98.75 120 TYR A C 1
ATOM 939 O O . TYR A 1 120 ? 7.380 -5.802 3.371 1.00 98.75 120 TYR A O 1
ATOM 947 N N . GLY A 1 121 ? 7.351 -5.581 1.146 1.00 98.69 121 GLY A N 1
ATOM 948 C CA . GLY A 1 121 ? 5.908 -5.798 1.012 1.00 98.69 121 GLY A CA 1
ATOM 949 C C . GLY A 1 121 ? 5.454 -7.157 1.547 1.00 98.69 121 GLY A C 1
ATOM 950 O O . GLY A 1 121 ? 4.473 -7.232 2.291 1.00 98.69 121 GLY A O 1
ATOM 951 N N . PHE A 1 122 ? 6.193 -8.228 1.246 1.00 98.81 122 PHE A N 1
ATOM 952 C CA . PHE A 1 122 ? 5.898 -9.559 1.782 1.00 98.81 122 PHE A CA 1
ATOM 953 C C . PHE A 1 122 ? 6.137 -9.661 3.291 1.00 98.81 122 PHE A C 1
ATOM 955 O O . PHE A 1 122 ? 5.348 -10.312 3.975 1.00 98.81 122 PHE A O 1
ATOM 962 N N . LEU A 1 123 ? 7.152 -8.982 3.836 1.00 98.69 123 LEU A N 1
ATOM 963 C CA . LEU A 1 123 ? 7.341 -8.898 5.288 1.00 98.69 123 LEU A CA 1
ATOM 964 C C . LEU A 1 123 ? 6.096 -8.308 5.972 1.00 98.69 123 LEU A C 1
ATOM 966 O O . LEU A 1 123 ? 5.553 -8.915 6.899 1.00 98.69 123 LEU A O 1
ATOM 970 N N . GLN A 1 124 ? 5.599 -7.177 5.462 1.00 98.44 124 GLN A N 1
ATOM 971 C CA . GLN A 1 124 ? 4.391 -6.541 5.994 1.00 98.44 124 GLN A CA 1
ATOM 972 C C . GLN A 1 124 ? 3.153 -7.425 5.807 1.00 98.44 124 GLN A C 1
ATOM 974 O O . GLN A 1 124 ? 2.332 -7.525 6.720 1.00 98.44 124 GLN A O 1
ATOM 979 N N . LEU A 1 125 ? 3.035 -8.139 4.681 1.00 98.56 125 LEU A N 1
ATOM 980 C CA . LEU A 1 125 ? 1.967 -9.120 4.478 1.00 98.56 125 LEU A CA 1
ATOM 981 C C . LEU A 1 125 ? 1.982 -10.209 5.557 1.00 98.56 125 LEU A C 1
ATOM 983 O O . LEU A 1 125 ? 0.937 -10.496 6.138 1.00 98.56 125 LEU A O 1
ATOM 987 N N . PHE A 1 126 ? 3.139 -10.799 5.862 1.00 98.69 126 PHE A N 1
ATOM 988 C CA . PHE A 1 126 ? 3.233 -11.855 6.874 1.00 98.69 126 PHE A CA 1
ATOM 989 C C . PHE A 1 126 ? 2.908 -11.350 8.281 1.00 98.69 126 PHE A C 1
ATOM 991 O O . PHE A 1 126 ? 2.211 -12.036 9.035 1.00 98.69 126 PHE A O 1
ATOM 998 N N . PHE A 1 127 ? 3.337 -10.135 8.628 1.00 98.50 127 PHE A N 1
ATOM 999 C CA . PHE A 1 127 ? 2.945 -9.507 9.891 1.00 98.50 127 PHE A CA 1
ATOM 1000 C C . PHE A 1 127 ? 1.435 -9.295 9.971 1.00 98.50 127 PHE A C 1
ATOM 1002 O O . PHE A 1 127 ? 0.821 -9.617 10.989 1.00 98.50 127 PHE A O 1
ATOM 1009 N N . LEU A 1 128 ? 0.817 -8.823 8.891 1.00 98.06 128 LEU A N 1
ATOM 1010 C CA . LEU A 1 128 ? -0.621 -8.587 8.842 1.00 98.06 128 LEU A CA 1
ATOM 1011 C C . LEU A 1 128 ? -1.440 -9.877 8.848 1.00 98.06 128 LEU A C 1
ATOM 1013 O O . LEU A 1 128 ? -2.468 -9.923 9.518 1.00 98.06 128 LEU A O 1
ATOM 1017 N N . LEU A 1 129 ? -0.976 -10.934 8.180 1.00 98.25 129 LEU A N 1
ATOM 1018 C CA . LEU A 1 129 ? -1.587 -12.263 8.251 1.00 98.25 129 LEU A CA 1
ATOM 1019 C C . LEU A 1 129 ? -1.576 -12.799 9.685 1.00 98.25 129 LEU A C 1
ATOM 1021 O O . LEU A 1 129 ? -2.599 -13.279 10.171 1.00 98.25 129 LEU A O 1
ATOM 1025 N N . ARG A 1 130 ? -0.451 -12.650 10.394 1.00 98.31 130 ARG A N 1
ATOM 1026 C CA . ARG A 1 130 ? -0.340 -13.026 11.810 1.00 98.31 130 ARG A CA 1
ATOM 1027 C C . ARG A 1 130 ? -1.244 -12.180 12.710 1.00 98.31 130 ARG A C 1
ATOM 1029 O O . ARG A 1 130 ? -1.829 -12.710 13.651 1.00 98.31 130 ARG A O 1
ATOM 1036 N N . LEU A 1 131 ? -1.350 -10.879 12.444 1.00 97.25 131 LEU A N 1
ATOM 1037 C CA . LEU A 1 131 ? -2.180 -9.949 13.218 1.00 97.25 131 LEU A CA 1
ATOM 1038 C C . LEU A 1 131 ? -3.670 -10.035 12.871 1.00 97.25 131 LEU A C 1
ATOM 1040 O O . LEU A 1 131 ? -4.492 -9.498 13.614 1.00 97.25 131 LEU A O 1
ATOM 1044 N N . PHE A 1 132 ? -4.039 -10.709 11.781 1.00 97.88 132 PHE A N 1
ATOM 1045 C CA . PHE A 1 132 ? -5.403 -10.713 11.267 1.00 97.88 132 PHE A CA 1
ATOM 1046 C C . PHE A 1 132 ? -6.460 -11.128 12.306 1.00 97.88 132 PHE A C 1
ATOM 1048 O O . PHE A 1 132 ? -7.438 -10.390 12.436 1.00 97.88 132 PHE A O 1
ATOM 1055 N N . PRO A 1 133 ? -6.276 -12.193 13.122 1.00 97.69 133 PRO A N 1
ATOM 1056 C CA . PRO A 1 133 ? -7.245 -12.549 14.165 1.00 97.69 133 PRO A CA 1
ATOM 1057 C C . PRO A 1 133 ? -7.496 -11.423 15.178 1.00 97.69 133 PRO A C 1
ATOM 1059 O O . PRO A 1 133 ? -8.629 -11.209 15.601 1.00 97.69 133 PRO A O 1
ATOM 1062 N N . TRP A 1 134 ? -6.458 -10.659 15.529 1.00 97.44 134 TRP A N 1
ATOM 1063 C CA . TRP A 1 134 ? -6.567 -9.513 16.436 1.00 97.44 134 TRP A CA 1
ATOM 1064 C C . TRP A 1 134 ? -7.224 -8.291 15.767 1.00 97.44 134 TRP A C 1
ATOM 1066 O O . TRP A 1 134 ? -7.988 -7.558 16.407 1.00 97.44 134 TRP A O 1
ATOM 1076 N N . ILE A 1 135 ? -6.995 -8.096 14.463 1.00 96.56 135 ILE A N 1
ATOM 1077 C CA . ILE A 1 135 ? -7.656 -7.047 13.669 1.00 96.56 135 ILE A CA 1
ATOM 1078 C C . ILE A 1 135 ? -9.173 -7.271 13.633 1.00 96.56 135 ILE A C 1
ATOM 1080 O O . ILE A 1 135 ? -9.939 -6.314 13.752 1.00 96.56 135 ILE A O 1
ATOM 1084 N N . VAL A 1 136 ? -9.611 -8.527 13.507 1.00 96.75 136 VAL A N 1
ATOM 1085 C CA . VAL A 1 136 ? -11.033 -8.898 13.398 1.00 96.75 136 VAL A CA 1
ATOM 1086 C C . VAL A 1 136 ? -11.644 -9.386 14.712 1.00 96.75 136 VAL A C 1
ATOM 1088 O O . VAL A 1 136 ? -12.717 -9.983 14.693 1.00 96.75 136 VAL A O 1
ATOM 1091 N N . GLU A 1 137 ? -11.020 -9.094 15.858 1.00 96.00 137 GLU A N 1
ATOM 1092 C CA . GLU A 1 137 ? -11.482 -9.540 17.185 1.00 96.00 137 GLU A CA 1
ATOM 1093 C C . GLU A 1 137 ? -12.952 -9.159 17.462 1.00 96.00 137 GLU A C 1
ATOM 1095 O O . GLU A 1 137 ? -13.703 -9.932 18.050 1.00 96.00 137 GLU A O 1
ATOM 1100 N N . LYS A 1 138 ? -13.397 -7.978 17.003 1.00 93.06 138 LYS A N 1
ATOM 1101 C CA . LYS A 1 138 ? -14.795 -7.510 17.130 1.00 93.06 138 LYS A CA 1
ATOM 1102 C C . LYS A 1 138 ? -15.684 -7.867 15.929 1.00 93.06 138 LYS A C 1
ATOM 1104 O O . LYS A 1 138 ? -16.787 -7.343 15.791 1.00 93.06 138 LYS A O 1
ATOM 1109 N N . GLY A 1 139 ? -15.215 -8.766 15.070 1.00 92.62 139 GLY A N 1
ATOM 1110 C CA . GLY A 1 139 ? -15.924 -9.277 13.906 1.00 92.62 139 GLY A CA 1
ATOM 1111 C C . GLY A 1 139 ? -15.573 -8.584 12.587 1.00 92.62 139 GLY A C 1
ATOM 1112 O O . GLY A 1 139 ? -14.998 -7.493 12.525 1.00 92.62 139 GLY A O 1
ATOM 1113 N N . LEU A 1 140 ? -15.964 -9.246 11.495 1.00 92.75 140 LEU A N 1
ATOM 1114 C CA . LEU A 1 140 ? -15.754 -8.764 10.132 1.00 92.75 140 LEU A CA 1
ATOM 1115 C C . LEU A 1 140 ? -16.604 -7.516 9.857 1.00 92.75 140 LEU A C 1
ATOM 1117 O O . LEU A 1 140 ? -17.831 -7.511 10.020 1.00 92.75 140 LEU A O 1
ATOM 1121 N N . ASN A 1 141 ? -15.956 -6.453 9.391 1.00 90.88 141 ASN A N 1
ATOM 1122 C CA . ASN A 1 141 ? -16.577 -5.160 9.122 1.00 90.88 141 ASN A CA 1
ATOM 1123 C C . ASN A 1 141 ? -16.110 -4.584 7.776 1.00 90.88 141 ASN A C 1
ATOM 1125 O O . ASN A 1 141 ? -15.135 -5.046 7.190 1.00 90.88 141 ASN A O 1
ATOM 1129 N N . ILE A 1 142 ? -16.830 -3.573 7.277 1.00 91.31 142 ILE A N 1
ATOM 1130 C CA . ILE A 1 142 ? -16.553 -2.976 5.962 1.00 91.31 142 ILE A CA 1
ATOM 1131 C C . ILE A 1 142 ? -15.186 -2.276 5.905 1.00 91.31 142 ILE A C 1
ATOM 1133 O O . ILE A 1 142 ? -14.616 -2.138 4.829 1.00 91.31 142 ILE A O 1
ATOM 1137 N N . GLY A 1 143 ? -14.614 -1.904 7.053 1.00 91.31 143 GLY A N 1
ATOM 1138 C CA . GLY A 1 143 ? -13.280 -1.318 7.136 1.00 91.31 143 GLY A CA 1
ATOM 1139 C C . GLY A 1 143 ? -12.175 -2.236 6.610 1.00 91.31 143 GLY A C 1
ATOM 1140 O O . GLY A 1 143 ? -11.113 -1.739 6.256 1.00 91.31 143 GLY A O 1
ATOM 1141 N N . LEU A 1 144 ? -12.414 -3.550 6.479 1.00 94.62 144 LEU A N 1
ATOM 1142 C CA . LEU A 1 144 ? -11.451 -4.486 5.881 1.00 94.62 144 LEU A CA 1
ATOM 1143 C C . LEU A 1 144 ? -11.136 -4.188 4.406 1.00 94.62 144 LEU A C 1
ATOM 1145 O O . LEU A 1 144 ? -10.116 -4.649 3.899 1.00 94.62 144 LEU A O 1
ATOM 1149 N N . TRP A 1 145 ? -11.925 -3.343 3.733 1.00 95.75 145 TRP A N 1
ATOM 1150 C CA . TRP A 1 145 ? -11.536 -2.775 2.438 1.00 95.75 145 TRP A CA 1
ATOM 1151 C C . TRP A 1 145 ? -10.219 -1.988 2.483 1.00 95.75 145 TRP A C 1
ATOM 1153 O O . TRP A 1 145 ? -9.591 -1.824 1.440 1.00 95.75 145 TRP A O 1
ATOM 1163 N N . ALA A 1 146 ? -9.738 -1.586 3.662 1.00 94.38 146 ALA A N 1
ATOM 1164 C CA . ALA A 1 146 ? -8.404 -1.022 3.862 1.00 94.38 146 ALA A CA 1
ATOM 1165 C C . ALA A 1 146 ? -7.264 -1.888 3.287 1.00 94.38 146 ALA A C 1
ATOM 1167 O O . ALA A 1 146 ? -6.259 -1.344 2.841 1.00 94.38 146 ALA A O 1
ATOM 1168 N N . PHE A 1 147 ? -7.422 -3.217 3.248 1.00 96.69 147 PHE A N 1
ATOM 1169 C CA . PHE A 1 147 ? -6.431 -4.131 2.663 1.00 96.69 147 PHE A CA 1
ATOM 1170 C C . PHE A 1 147 ? -6.418 -4.112 1.130 1.00 96.69 147 PHE A C 1
ATOM 1172 O O . PHE A 1 147 ? -5.408 -4.452 0.513 1.00 96.69 147 PHE A O 1
ATOM 1179 N N . SER A 1 148 ? -7.535 -3.736 0.501 1.00 94.62 148 SER A N 1
ATOM 1180 C CA . SER A 1 148 ? -7.737 -3.913 -0.942 1.00 94.62 148 SER A CA 1
ATOM 1181 C C . SER A 1 148 ? -6.704 -3.173 -1.785 1.00 94.62 148 SER A C 1
ATOM 1183 O O . SER A 1 148 ? -6.258 -3.714 -2.790 1.00 94.62 148 SER A O 1
ATOM 1185 N N . PHE A 1 149 ? -6.273 -1.982 -1.363 1.00 91.69 149 PHE A N 1
ATOM 1186 C CA . PHE A 1 149 ? -5.326 -1.185 -2.137 1.00 91.69 149 PHE A CA 1
ATOM 1187 C C . PHE A 1 149 ? -3.931 -1.826 -2.188 1.00 91.69 149 PHE A C 1
ATOM 1189 O O . PHE A 1 149 ? -3.320 -1.903 -3.257 1.00 91.69 149 PHE A O 1
ATOM 1196 N N . GLY A 1 150 ? -3.465 -2.373 -1.060 1.00 95.50 150 GLY A N 1
ATOM 1197 C CA . GLY A 1 150 ? -2.230 -3.157 -1.013 1.00 95.50 150 GLY A CA 1
ATOM 1198 C C . GLY A 1 150 ? -2.342 -4.468 -1.790 1.00 95.50 150 GLY A C 1
ATOM 1199 O O . GLY A 1 150 ? -1.462 -4.773 -2.589 1.00 95.50 150 GLY A O 1
ATOM 1200 N N . LEU A 1 151 ? -3.452 -5.201 -1.641 1.00 98.00 151 LEU A N 1
ATOM 1201 C CA . LEU A 1 151 ? -3.693 -6.455 -2.370 1.00 98.00 151 LEU A CA 1
ATOM 1202 C C . LEU A 1 151 ? -3.757 -6.242 -3.891 1.00 98.00 151 LEU A C 1
ATOM 1204 O O . LEU A 1 151 ? -3.126 -6.980 -4.645 1.00 98.00 151 LEU A O 1
ATOM 1208 N N . ALA A 1 152 ? -4.475 -5.221 -4.356 1.00 96.31 152 ALA A N 1
ATOM 1209 C CA . ALA A 1 152 ? -4.574 -4.900 -5.777 1.00 96.31 152 ALA A CA 1
ATOM 1210 C C . ALA A 1 152 ? -3.207 -4.511 -6.360 1.00 96.31 152 ALA A C 1
ATOM 1212 O O . ALA A 1 152 ? -2.836 -4.985 -7.430 1.00 96.31 152 ALA A O 1
ATOM 1213 N N . SER A 1 153 ? -2.416 -3.727 -5.624 1.00 97.50 153 SER A N 1
ATOM 1214 C CA . SER A 1 153 ? -1.060 -3.352 -6.045 1.00 97.50 153 SER A CA 1
ATOM 1215 C C . SER A 1 153 ? -0.089 -4.541 -6.013 1.00 97.50 153 SER A C 1
ATOM 1217 O O . SER A 1 153 ? 0.787 -4.666 -6.869 1.00 97.50 153 SER A O 1
ATOM 1219 N N . MET A 1 154 ? -0.272 -5.477 -5.078 1.00 98.50 154 MET A N 1
ATOM 1220 C CA . MET A 1 154 ? 0.459 -6.745 -5.068 1.00 98.50 154 MET A CA 1
ATOM 1221 C C . MET A 1 154 ? 0.133 -7.581 -6.314 1.00 98.50 154 MET A C 1
ATOM 1223 O O . MET A 1 154 ? 1.047 -8.096 -6.951 1.00 98.50 154 MET A O 1
ATOM 1227 N N . ALA A 1 155 ? -1.139 -7.652 -6.723 1.00 97.88 155 ALA A N 1
ATOM 1228 C CA . ALA A 1 155 ? -1.528 -8.327 -7.961 1.00 97.88 155 ALA A CA 1
ATOM 1229 C C . ALA A 1 155 ? -0.968 -7.621 -9.207 1.00 97.88 155 ALA A C 1
ATOM 1231 O O . ALA A 1 155 ? -0.437 -8.284 -10.093 1.00 97.88 155 ALA A O 1
ATOM 1232 N N . ASN A 1 156 ? -1.042 -6.287 -9.264 1.00 96.12 156 ASN A N 1
ATOM 1233 C CA . ASN A 1 156 ? -0.537 -5.506 -10.394 1.00 96.12 156 ASN A CA 1
ATOM 1234 C C . ASN A 1 156 ? 0.979 -5.691 -10.566 1.00 96.12 156 ASN A C 1
ATOM 1236 O O . ASN A 1 156 ? 1.430 -6.098 -11.634 1.00 96.12 156 ASN A O 1
ATOM 1240 N N . SER A 1 157 ? 1.763 -5.495 -9.502 1.00 97.81 157 SER A N 1
ATOM 1241 C CA . SER A 1 157 ? 3.217 -5.711 -9.547 1.00 97.81 157 SER A CA 1
ATOM 1242 C C . SER A 1 157 ? 3.600 -7.164 -9.849 1.00 97.81 157 SER A C 1
ATOM 1244 O O . SER A 1 157 ? 4.558 -7.392 -10.585 1.00 97.81 157 SER A O 1
ATOM 1246 N N . ALA A 1 158 ? 2.823 -8.153 -9.392 1.00 98.12 158 ALA A N 1
ATOM 1247 C CA . ALA A 1 158 ? 3.055 -9.557 -9.732 1.00 98.12 158 ALA A CA 1
ATOM 1248 C C . ALA A 1 158 ? 3.019 -9.831 -11.240 1.00 98.12 158 ALA A C 1
ATOM 1250 O O . ALA A 1 158 ? 3.789 -10.663 -11.717 1.00 98.12 158 ALA A O 1
ATOM 1251 N N . THR A 1 159 ? 2.188 -9.117 -12.008 1.00 97.50 159 THR A N 1
ATOM 1252 C CA . THR A 1 159 ? 2.172 -9.281 -13.470 1.00 97.50 159 THR A CA 1
ATOM 1253 C C . THR A 1 159 ? 3.512 -8.890 -14.094 1.00 97.50 159 THR A C 1
ATOM 1255 O O . THR A 1 159 ? 4.074 -9.667 -14.861 1.00 97.50 159 THR A O 1
ATOM 1258 N N . ALA A 1 160 ? 4.082 -7.749 -13.702 1.00 95.56 160 ALA A N 1
ATOM 1259 C CA . ALA A 1 160 ? 5.383 -7.294 -14.184 1.00 95.56 160 ALA A CA 1
ATOM 1260 C C . ALA A 1 160 ? 6.515 -8.249 -13.772 1.00 95.56 160 ALA A C 1
ATOM 1262 O O . ALA A 1 160 ? 7.328 -8.626 -14.612 1.00 95.56 160 ALA A O 1
ATOM 1263 N N . PHE A 1 161 ? 6.522 -8.731 -12.523 1.00 98.31 161 PHE A N 1
ATOM 1264 C CA . PHE A 1 161 ? 7.479 -9.751 -12.070 1.00 98.31 161 PHE A CA 1
ATOM 1265 C C . PHE A 1 161 ? 7.372 -11.050 -12.877 1.00 98.31 161 PHE A C 1
ATOM 1267 O O . PHE A 1 161 ? 8.386 -11.625 -13.274 1.00 98.31 161 PHE A O 1
ATOM 1274 N N . TYR A 1 162 ? 6.149 -11.498 -13.168 1.00 98.06 162 TYR A N 1
ATOM 1275 C CA . TYR A 1 162 ? 5.918 -12.676 -13.999 1.00 98.06 162 TYR A CA 1
ATOM 1276 C C . TYR A 1 162 ? 6.433 -12.485 -15.435 1.00 98.06 162 TYR A C 1
ATOM 1278 O O . TYR A 1 162 ? 7.142 -13.354 -15.948 1.00 98.06 162 TYR A O 1
ATOM 1286 N N . HIS A 1 163 ? 6.126 -11.340 -16.059 1.00 96.00 163 HIS A N 1
ATOM 1287 C CA . HIS A 1 163 ? 6.586 -10.985 -17.406 1.00 96.00 163 HIS A CA 1
ATOM 1288 C C . HIS A 1 163 ? 8.108 -10.823 -17.492 1.00 96.00 163 HIS A C 1
ATOM 1290 O O . HIS A 1 163 ? 8.706 -11.250 -18.475 1.00 96.00 163 HIS A O 1
ATOM 1296 N N . GLY A 1 164 ? 8.738 -10.279 -16.450 1.00 95.50 164 GLY A N 1
ATOM 1297 C CA . GLY A 1 164 ? 10.193 -10.166 -16.333 1.00 95.50 164 GLY A CA 1
ATOM 1298 C C . GLY A 1 164 ? 10.909 -11.484 -16.018 1.00 95.50 164 GLY A C 1
ATOM 1299 O O . GLY A 1 164 ? 12.122 -11.475 -15.836 1.00 95.50 164 GLY A O 1
ATOM 1300 N N . ASN A 1 165 ? 10.188 -12.610 -15.925 1.00 97.56 165 ASN A N 1
ATOM 1301 C CA . ASN A 1 165 ? 10.721 -13.916 -15.525 1.00 97.56 165 ASN A CA 1
ATOM 1302 C C . ASN A 1 165 ? 11.452 -13.890 -14.162 1.00 97.56 165 ASN A C 1
ATOM 1304 O O . ASN A 1 165 ? 12.436 -14.597 -13.941 1.00 97.56 165 ASN A O 1
ATOM 1308 N N . VAL A 1 166 ? 10.969 -13.066 -13.226 1.00 97.19 166 VAL A N 1
ATOM 1309 C CA . VAL A 1 166 ? 11.520 -12.928 -11.872 1.00 97.19 166 VAL A CA 1
ATOM 1310 C C . VAL A 1 166 ? 10.535 -13.526 -10.875 1.00 97.19 166 VAL A C 1
ATOM 1312 O O . VAL A 1 166 ? 9.401 -13.072 -10.762 1.00 97.19 166 VAL A O 1
ATOM 1315 N N . LEU A 1 167 ? 10.977 -14.540 -10.121 1.00 97.69 167 LEU A N 1
ATOM 1316 C CA . LEU A 1 167 ? 10.198 -15.164 -9.040 1.00 97.69 167 LEU A CA 1
ATOM 1317 C C . LEU A 1 167 ? 8.776 -15.594 -9.464 1.00 97.69 167 LEU A C 1
ATOM 1319 O O . LEU A 1 167 ? 7.826 -15.428 -8.704 1.00 97.69 167 LEU A O 1
ATOM 1323 N N . GLN A 1 168 ? 8.615 -16.173 -10.659 1.00 97.12 168 GLN A N 1
ATOM 1324 C CA . GLN A 1 168 ? 7.298 -16.457 -11.253 1.00 97.12 168 GLN A CA 1
ATOM 1325 C C . GLN A 1 168 ? 6.335 -17.219 -10.329 1.00 97.12 168 GLN A C 1
ATOM 1327 O O . GLN A 1 168 ? 5.154 -16.884 -10.276 1.00 97.12 168 GLN A O 1
ATOM 1332 N N . GLY A 1 169 ? 6.824 -18.196 -9.556 1.00 97.06 169 GLY A N 1
ATOM 1333 C CA . GLY A 1 169 ? 5.997 -18.911 -8.577 1.00 97.06 169 GLY A CA 1
ATOM 1334 C C . GLY A 1 169 ? 5.427 -17.996 -7.484 1.00 97.06 169 GLY A C 1
ATOM 1335 O O . GLY A 1 169 ? 4.249 -18.098 -7.143 1.00 97.06 169 GLY A O 1
ATOM 1336 N N . VAL A 1 170 ? 6.232 -17.050 -6.988 1.00 97.88 170 VAL A N 1
ATOM 1337 C CA . VAL A 1 170 ? 5.799 -16.034 -6.012 1.00 97.88 170 VAL A CA 1
ATOM 1338 C C . VAL A 1 170 ? 4.808 -15.067 -6.656 1.00 97.88 170 VAL A C 1
ATOM 1340 O O . VAL A 1 170 ? 3.811 -14.719 -6.033 1.00 97.88 170 VAL A O 1
ATOM 1343 N N . SER A 1 171 ? 5.026 -14.688 -7.916 1.00 96.69 171 SER A N 1
ATOM 1344 C CA . SER A 1 171 ? 4.108 -13.838 -8.683 1.00 96.69 171 SER A CA 1
ATOM 1345 C C . SER A 1 171 ? 2.739 -14.475 -8.878 1.00 96.69 171 SER A C 1
ATOM 1347 O O . SER A 1 171 ? 1.721 -13.826 -8.639 1.00 96.69 171 SER A O 1
ATOM 1349 N N . ILE A 1 172 ? 2.692 -15.760 -9.236 1.00 97.12 172 ILE A N 1
ATOM 1350 C CA . ILE A 1 172 ? 1.433 -16.507 -9.345 1.00 97.12 172 ILE A CA 1
ATOM 1351 C C . ILE A 1 172 ? 0.727 -16.543 -7.987 1.00 97.12 172 ILE A C 1
ATOM 1353 O O . ILE A 1 172 ? -0.459 -16.220 -7.909 1.00 97.12 172 ILE A O 1
ATOM 1357 N N . PHE A 1 173 ? 1.450 -16.879 -6.914 1.00 98.19 173 PHE A N 1
ATOM 1358 C CA . PHE A 1 173 ? 0.893 -16.881 -5.561 1.00 98.19 173 PHE A CA 1
ATOM 1359 C C . PHE A 1 173 ? 0.313 -15.513 -5.185 1.00 98.19 173 PHE A C 1
ATOM 1361 O O . PHE A 1 173 ? -0.846 -15.435 -4.786 1.00 98.19 173 PHE A O 1
ATOM 1368 N N . ALA A 1 174 ? 1.087 -14.441 -5.351 1.00 97.81 174 ALA A N 1
ATOM 1369 C CA . ALA A 1 174 ? 0.695 -13.079 -5.011 1.00 97.81 174 ALA A CA 1
ATOM 1370 C C . ALA A 1 174 ? -0.560 -12.645 -5.776 1.00 97.81 174 ALA A C 1
ATOM 1372 O O . ALA A 1 174 ? -1.506 -12.126 -5.182 1.00 97.81 174 ALA A O 1
ATOM 1373 N N . PHE A 1 175 ? -0.605 -12.928 -7.080 1.00 97.25 175 PHE A N 1
ATOM 1374 C CA . PHE A 1 175 ? -1.750 -12.620 -7.927 1.00 97.25 175 PHE A CA 1
ATOM 1375 C C . PHE A 1 175 ? -3.011 -13.379 -7.491 1.00 97.25 175 PHE A C 1
ATOM 1377 O O . PHE A 1 175 ? -4.069 -12.768 -7.307 1.00 97.25 175 PHE A O 1
ATOM 1384 N N . VAL A 1 176 ? -2.912 -14.697 -7.289 1.00 97.56 176 VAL A N 1
ATOM 1385 C CA . VAL A 1 176 ? -4.048 -15.541 -6.881 1.00 97.56 176 VAL A CA 1
ATOM 1386 C C . VAL A 1 176 ? -4.533 -15.163 -5.483 1.00 97.56 176 VAL A C 1
ATOM 1388 O O . VAL A 1 176 ? -5.730 -14.956 -5.284 1.00 97.56 176 VAL A O 1
ATOM 1391 N N . PHE A 1 177 ? -3.615 -15.022 -4.526 1.00 98.25 177 PHE A N 1
ATOM 1392 C CA . PHE A 1 177 ? -3.926 -14.654 -3.150 1.00 98.25 177 PHE A CA 1
ATOM 1393 C C . PHE A 1 177 ? -4.654 -13.305 -3.086 1.00 98.25 177 PHE A C 1
ATOM 1395 O O . PHE A 1 177 ? -5.723 -13.216 -2.482 1.00 98.25 177 PHE A O 1
ATOM 1402 N N . SER A 1 178 ? -4.136 -12.272 -3.758 1.00 95.50 178 SER A N 1
ATOM 1403 C CA . SER A 1 178 ? -4.773 -10.952 -3.800 1.00 95.50 178 SER A CA 1
ATOM 1404 C C . SER A 1 178 ? -6.196 -10.994 -4.342 1.00 95.50 178 SER A C 1
ATOM 1406 O O . SER A 1 178 ? -7.104 -10.428 -3.730 1.00 95.50 178 SER A O 1
ATOM 1408 N N . ASN A 1 179 ? -6.406 -11.676 -5.471 1.00 95.88 179 ASN A N 1
ATOM 1409 C CA . ASN A 1 179 ? -7.725 -11.783 -6.091 1.00 95.88 179 ASN A CA 1
ATOM 1410 C C . ASN A 1 179 ? -8.705 -12.569 -5.213 1.00 95.88 179 ASN A C 1
ATOM 1412 O O . ASN A 1 179 ? -9.853 -12.152 -5.065 1.00 95.88 179 ASN A O 1
ATOM 1416 N N . LEU A 1 180 ? -8.253 -13.652 -4.573 1.00 97.88 180 LEU A N 1
ATOM 1417 C CA . LEU A 1 180 ? -9.067 -14.408 -3.622 1.00 97.88 180 LEU A CA 1
ATOM 1418 C C . LEU A 1 180 ? -9.503 -13.522 -2.448 1.00 97.88 180 LEU A C 1
ATOM 1420 O O . LEU A 1 180 ? -10.686 -13.482 -2.113 1.00 97.88 180 LEU A O 1
ATOM 1424 N N . MET A 1 181 ? -8.573 -12.771 -1.852 1.00 96.69 181 MET A N 1
ATOM 1425 C CA . MET A 1 181 ? -8.871 -11.886 -0.721 1.00 96.69 181 MET A CA 1
ATOM 1426 C C . MET A 1 181 ? -9.836 -10.758 -1.109 1.00 96.69 181 MET A C 1
ATOM 1428 O O . MET A 1 181 ? -10.791 -10.490 -0.380 1.00 96.69 181 MET A O 1
ATOM 1432 N N . ILE A 1 182 ? -9.649 -10.129 -2.273 1.00 93.50 182 ILE A N 1
ATOM 1433 C CA . ILE A 1 182 ? -10.586 -9.117 -2.788 1.00 93.50 182 ILE A CA 1
ATOM 1434 C C . ILE A 1 182 ? -11.958 -9.747 -3.076 1.00 93.50 182 ILE A C 1
ATOM 1436 O O . ILE A 1 182 ? -12.981 -9.164 -2.720 1.00 93.50 182 ILE A O 1
ATOM 1440 N N . GLY A 1 183 ? -12.004 -10.959 -3.634 1.00 94.31 183 GLY A N 1
ATOM 1441 C CA . GLY A 1 183 ? -13.243 -11.714 -3.829 1.00 94.31 183 GLY A CA 1
ATOM 1442 C C . GLY A 1 183 ? -14.002 -11.942 -2.518 1.00 94.31 183 GLY A C 1
ATOM 1443 O O . GLY A 1 183 ? -15.208 -11.697 -2.450 1.00 94.31 183 GLY A O 1
ATOM 1444 N N . LEU A 1 184 ? -13.301 -12.309 -1.440 1.00 95.81 184 LEU A N 1
ATOM 1445 C CA . LEU A 1 184 ? -13.894 -12.440 -0.104 1.00 95.81 184 LEU A CA 1
ATOM 1446 C C . LEU A 1 184 ? -14.437 -11.104 0.430 1.00 95.81 184 LEU A C 1
ATOM 1448 O O . LEU A 1 184 ? -15.517 -11.080 1.024 1.00 95.81 184 LEU A O 1
ATOM 1452 N N . LEU A 1 185 ? -13.745 -9.983 0.189 1.00 93.19 185 LEU A N 1
ATOM 1453 C CA . LEU A 1 185 ? -14.240 -8.648 0.555 1.00 93.19 185 LEU A CA 1
ATOM 1454 C C . LEU A 1 185 ? -15.523 -8.284 -0.203 1.00 93.19 185 LEU A C 1
ATOM 1456 O O . LEU A 1 185 ? -16.462 -7.743 0.394 1.00 93.19 185 LEU A O 1
ATOM 1460 N N . VAL A 1 186 ? -15.598 -8.611 -1.494 1.00 93.25 186 VAL A N 1
ATOM 1461 C CA . VAL A 1 186 ? -16.806 -8.421 -2.310 1.00 93.25 186 VAL A CA 1
ATOM 1462 C C . VAL A 1 186 ? -17.960 -9.260 -1.758 1.00 93.25 186 VAL A C 1
ATOM 1464 O O . VAL A 1 186 ? -19.031 -8.710 -1.499 1.00 93.25 186 VAL A O 1
ATOM 1467 N N . LEU A 1 187 ? -17.741 -10.549 -1.482 1.00 94.31 187 LEU A N 1
ATOM 1468 C CA . LEU A 1 187 ? -18.759 -11.436 -0.901 1.00 94.31 187 LEU A CA 1
ATOM 1469 C C . LEU A 1 187 ? -19.248 -10.940 0.466 1.00 94.31 187 LEU A C 1
ATOM 1471 O O . LEU A 1 187 ? -20.455 -10.865 0.704 1.00 94.31 187 LEU A O 1
ATOM 1475 N N . MET A 1 188 ? -18.333 -10.525 1.347 1.00 93.06 188 MET A N 1
ATOM 1476 C CA . MET A 1 188 ? -18.671 -9.917 2.638 1.00 93.06 188 MET A CA 1
ATOM 1477 C C . MET A 1 188 ? -19.521 -8.650 2.459 1.00 93.06 188 MET A C 1
ATOM 1479 O O . MET A 1 188 ? -20.466 -8.416 3.219 1.00 93.06 188 MET A O 1
ATOM 1483 N N . THR A 1 189 ? -19.196 -7.826 1.463 1.00 89.94 189 THR A N 1
ATOM 1484 C CA . THR A 1 189 ? -19.922 -6.583 1.172 1.00 89.94 189 THR A CA 1
ATOM 1485 C C . THR A 1 189 ? -21.333 -6.878 0.684 1.00 89.94 189 THR A C 1
ATOM 1487 O O . THR A 1 189 ? -22.283 -6.310 1.219 1.00 89.94 189 THR A O 1
ATOM 1490 N N . ILE A 1 190 ? -21.490 -7.816 -0.253 1.00 90.75 190 ILE A N 1
ATOM 1491 C CA . ILE A 1 190 ? -22.799 -8.281 -0.731 1.00 90.75 190 ILE A CA 1
ATOM 1492 C C . ILE A 1 190 ? -23.619 -8.824 0.444 1.00 90.75 190 ILE A C 1
ATOM 1494 O O . ILE A 1 190 ? -24.756 -8.400 0.651 1.00 90.75 190 ILE A O 1
ATOM 1498 N N . TYR A 1 191 ? -23.027 -9.677 1.283 1.00 89.88 191 TYR A N 1
ATOM 1499 C CA . TYR A 1 191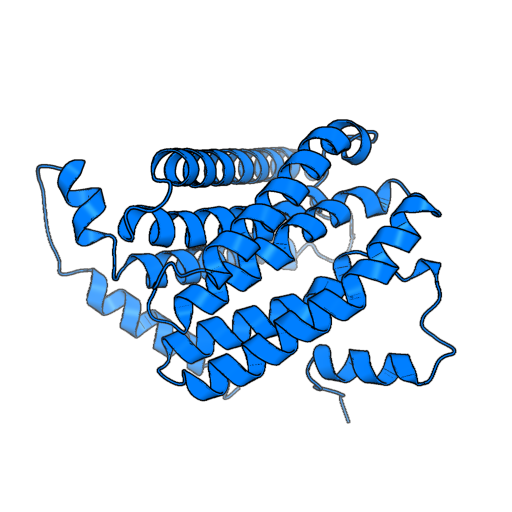 ? -23.690 -10.200 2.476 1.00 89.88 191 TYR A CA 1
ATOM 1500 C C . TYR A 1 191 ? -24.183 -9.075 3.402 1.00 89.88 191 TYR A C 1
ATOM 1502 O O . TYR A 1 191 ? -25.358 -9.041 3.776 1.00 89.88 191 TYR A O 1
ATOM 1510 N N . LYS A 1 192 ? -23.342 -8.085 3.722 1.00 87.25 192 LYS A N 1
ATOM 1511 C CA . LYS A 1 192 ? -23.755 -6.951 4.568 1.00 87.25 192 LYS A CA 1
ATOM 1512 C C . LYS A 1 192 ? -24.797 -6.050 3.901 1.00 87.25 192 LYS A C 1
ATOM 1514 O O . LYS A 1 192 ? -25.656 -5.518 4.609 1.00 87.25 192 LYS A O 1
ATOM 1519 N N . LEU A 1 193 ? -24.755 -5.889 2.576 1.00 86.56 193 LEU A N 1
ATOM 1520 C CA . LEU A 1 193 ? -25.772 -5.154 1.818 1.00 86.56 193 LEU A CA 1
ATOM 1521 C C . LEU A 1 193 ? -27.138 -5.834 1.943 1.00 86.56 193 LEU A C 1
ATOM 1523 O O . LEU A 1 193 ? -28.115 -5.155 2.260 1.00 86.56 193 LEU A O 1
ATOM 1527 N N . THR A 1 194 ? -27.201 -7.163 1.796 1.00 87.94 194 THR A N 1
ATOM 1528 C CA . THR A 1 194 ? -28.461 -7.918 1.961 1.00 87.94 194 THR A CA 1
ATOM 1529 C C . THR A 1 194 ? -29.036 -7.810 3.377 1.00 87.94 194 THR A C 1
ATOM 1531 O O . THR A 1 194 ? -30.251 -7.821 3.553 1.00 87.94 194 THR A O 1
ATOM 1534 N N . LYS A 1 195 ? -28.184 -7.625 4.394 1.00 82.50 195 LYS A N 1
ATOM 1535 C CA . LYS A 1 195 ? -28.588 -7.411 5.795 1.00 82.50 195 LYS A CA 1
ATOM 1536 C C . LYS A 1 195 ? -28.880 -5.943 6.146 1.00 82.50 195 LYS A C 1
ATOM 1538 O O . LYS A 1 195 ? -29.195 -5.653 7.296 1.00 82.50 195 LYS A O 1
ATOM 1543 N N . GLY A 1 196 ? -28.757 -5.009 5.196 1.00 76.75 196 GLY A N 1
ATOM 1544 C CA . GLY A 1 196 ? -28.974 -3.575 5.429 1.00 76.75 196 GLY A CA 1
ATOM 1545 C C . GLY A 1 196 ? -27.965 -2.928 6.388 1.00 76.75 196 GLY A C 1
ATOM 1546 O O . GLY A 1 196 ? -28.245 -1.866 6.936 1.00 76.75 196 GLY A O 1
ATOM 1547 N N . ALA A 1 197 ? -26.805 -3.557 6.600 1.00 70.12 197 ALA A N 1
ATOM 1548 C CA . ALA A 1 197 ? -25.828 -3.195 7.633 1.00 70.12 197 ALA A CA 1
ATOM 1549 C C . ALA A 1 197 ? -24.631 -2.375 7.107 1.00 70.12 197 ALA A C 1
ATOM 1551 O O . ALA A 1 197 ? -23.646 -2.200 7.820 1.00 70.12 197 ALA A O 1
ATOM 1552 N N . VAL A 1 198 ? -24.679 -1.919 5.850 1.00 69.69 198 VAL A N 1
ATOM 1553 C CA . VAL A 1 198 ? -23.596 -1.131 5.224 1.00 69.69 198 VAL A CA 1
ATOM 1554 C C . VAL A 1 198 ? -23.769 0.364 5.452 1.00 69.69 198 VAL A C 1
ATOM 1556 O O . VAL A 1 198 ? -22.788 1.072 5.651 1.00 69.69 198 VAL A O 1
ATOM 1559 N N . PHE A 1 199 ? -25.009 0.848 5.441 1.00 70.31 199 PHE A N 1
ATOM 1560 C CA . PHE A 1 199 ? -25.286 2.267 5.604 1.00 70.31 199 PHE A CA 1
ATOM 1561 C C . PHE A 1 199 ? -25.678 2.559 7.052 1.00 70.31 199 PHE A C 1
ATOM 1563 O O . PHE A 1 199 ? -26.504 1.828 7.610 1.00 70.31 199 PHE A O 1
ATOM 1570 N N . PRO A 1 200 ? -25.148 3.632 7.666 1.00 58.59 200 PRO A N 1
ATOM 1571 C CA . PRO A 1 200 ? -25.707 4.120 8.916 1.00 58.59 200 PRO A CA 1
ATOM 1572 C C . PRO A 1 200 ? -27.198 4.408 8.696 1.00 58.59 200 PRO A C 1
ATOM 1574 O O . PRO A 1 200 ? -27.584 4.944 7.654 1.00 58.59 200 PRO A O 1
ATOM 1577 N N . LYS A 1 201 ? -28.053 4.024 9.655 1.00 52.12 201 LYS A N 1
ATOM 1578 C CA . LYS A 1 201 ? -29.494 4.338 9.644 1.00 52.12 201 LYS A CA 1
ATOM 1579 C C . LYS A 1 201 ? -29.680 5.857 9.775 1.00 52.12 201 LYS A C 1
ATOM 1581 O O . LYS A 1 201 ? -30.016 6.363 10.839 1.00 52.12 201 LYS A O 1
ATOM 1586 N N . ILE A 1 202 ? -29.445 6.600 8.698 1.00 46.66 202 ILE A N 1
ATOM 1587 C CA . ILE A 1 202 ? -29.676 8.041 8.627 1.00 46.66 202 ILE A CA 1
ATOM 1588 C C . ILE A 1 202 ? -31.064 8.248 8.019 1.00 46.66 202 ILE A C 1
ATOM 1590 O O . ILE A 1 202 ? -31.288 7.989 6.837 1.00 46.66 202 ILE A O 1
ATOM 1594 N N . ARG A 1 203 ? -32.004 8.724 8.845 1.00 46.94 203 ARG A N 1
ATOM 1595 C CA . ARG A 1 203 ? -33.439 8.904 8.537 1.00 46.94 203 ARG A CA 1
ATOM 1596 C C . ARG A 1 203 ? -33.720 9.830 7.330 1.00 46.94 203 ARG A C 1
ATOM 1598 O O . ARG A 1 203 ? -34.815 9.783 6.787 1.00 46.94 203 ARG A O 1
ATOM 1605 N N . HIS A 1 204 ? -32.739 10.612 6.868 1.00 46.56 204 HIS A N 1
ATOM 1606 C CA . HIS A 1 204 ? -32.902 11.631 5.817 1.00 46.56 204 HIS A CA 1
ATOM 1607 C C . HIS A 1 204 ? -32.349 11.274 4.422 1.00 46.56 204 HIS A C 1
ATOM 1609 O O . HIS A 1 204 ? -32.489 12.074 3.501 1.00 46.56 204 HIS A O 1
ATOM 1615 N N . LEU A 1 205 ? -31.761 10.089 4.210 1.00 48.31 205 LEU A N 1
ATOM 1616 C CA . LEU A 1 205 ? -31.031 9.773 2.965 1.00 48.31 205 LEU A CA 1
ATOM 1617 C C . LEU A 1 205 ? -31.653 8.672 2.088 1.00 48.31 205 LEU A C 1
ATOM 1619 O O . LEU A 1 205 ? -30.961 8.009 1.316 1.00 48.31 205 LEU A O 1
ATOM 1623 N N . ASN A 1 206 ? -32.981 8.530 2.108 1.00 43.28 206 ASN A N 1
ATOM 1624 C CA . ASN A 1 206 ? -33.680 7.617 1.191 1.00 43.28 206 ASN A CA 1
ATOM 1625 C C . ASN A 1 206 ? -33.508 7.976 -0.304 1.00 43.28 206 ASN A C 1
ATOM 1627 O O . ASN A 1 206 ? -33.714 7.108 -1.147 1.00 43.28 206 ASN A O 1
ATOM 1631 N N . ARG A 1 207 ? -33.068 9.199 -0.650 1.00 45.66 207 ARG A N 1
ATOM 1632 C CA . ARG A 1 207 ? -32.794 9.601 -2.047 1.00 45.66 207 ARG A CA 1
ATOM 1633 C C . ARG A 1 207 ? -31.419 9.169 -2.584 1.00 45.66 207 ARG A C 1
ATOM 1635 O O . ARG A 1 207 ? -31.330 8.852 -3.762 1.00 45.66 207 ARG A O 1
ATOM 1642 N N . LEU A 1 208 ? -30.363 9.074 -1.761 1.00 45.47 208 LEU A N 1
ATOM 1643 C CA . LEU A 1 208 ? -29.036 8.617 -2.237 1.00 45.47 208 LEU A CA 1
ATOM 1644 C C . LEU A 1 208 ? -28.920 7.090 -2.328 1.00 45.47 208 LEU A C 1
ATOM 1646 O O . LEU A 1 208 ? -28.059 6.572 -3.039 1.00 45.47 208 LEU A O 1
ATOM 1650 N N . ARG A 1 209 ? -29.824 6.360 -1.666 1.00 43.47 209 ARG A N 1
ATOM 1651 C CA . ARG A 1 209 ? -29.884 4.894 -1.715 1.00 43.47 209 ARG A CA 1
ATOM 1652 C C . ARG A 1 209 ? -30.132 4.349 -3.132 1.00 43.47 209 ARG A C 1
ATOM 1654 O O . ARG A 1 209 ? -29.742 3.221 -3.405 1.00 43.47 209 ARG A O 1
ATOM 1661 N N . GLN A 1 210 ? -30.728 5.141 -4.030 1.00 46.09 210 GLN A N 1
ATOM 1662 C CA . GLN A 1 210 ? -31.010 4.731 -5.413 1.00 46.09 210 GLN A CA 1
ATOM 1663 C C . GLN A 1 210 ? -29.848 4.980 -6.396 1.00 46.09 210 GLN A C 1
ATOM 1665 O O . GLN A 1 210 ? -29.783 4.312 -7.420 1.00 46.09 210 GLN A O 1
ATOM 1670 N N . GLY A 1 211 ? -28.904 5.882 -6.089 1.00 41.25 211 GLY A N 1
ATOM 1671 C CA . GLY A 1 211 ? -27.785 6.231 -6.988 1.00 41.25 211 GLY A CA 1
ATOM 1672 C C . GLY A 1 211 ? -26.429 5.614 -6.621 1.00 41.25 211 GLY A C 1
ATOM 1673 O O . GLY A 1 211 ? -25.488 5.660 -7.410 1.00 41.25 211 GLY A O 1
ATOM 1674 N N . PHE A 1 212 ? -26.302 5.031 -5.427 1.00 45.28 212 PHE A N 1
ATOM 1675 C CA . PHE A 1 212 ? -25.019 4.552 -4.904 1.00 45.28 212 PHE A CA 1
ATOM 1676 C C . PHE A 1 212 ? -24.437 3.287 -5.565 1.00 45.28 212 PHE A C 1
ATOM 1678 O O . PHE A 1 212 ? -23.209 3.221 -5.662 1.00 45.28 212 PHE A O 1
ATOM 1685 N N . PRO A 1 213 ? -25.231 2.316 -6.075 1.00 45.72 213 PRO A N 1
ATOM 1686 C CA . PRO A 1 213 ? -24.669 1.204 -6.840 1.00 45.72 213 PRO A CA 1
ATOM 1687 C C . PRO A 1 213 ? -23.796 1.712 -7.990 1.00 45.72 213 PRO A C 1
ATOM 1689 O O . PRO A 1 213 ? -22.693 1.223 -8.169 1.00 45.72 213 PRO A O 1
ATOM 1692 N N . ALA A 1 214 ? -24.209 2.783 -8.675 1.00 39.41 214 ALA A N 1
ATOM 1693 C CA . ALA A 1 214 ? -23.459 3.348 -9.792 1.00 39.41 214 ALA A CA 1
ATOM 1694 C C . ALA A 1 214 ? -22.113 3.975 -9.380 1.00 39.41 214 ALA A C 1
ATOM 1696 O O . ALA A 1 214 ? -21.128 3.793 -10.085 1.00 39.41 214 ALA A O 1
ATOM 1697 N N . LEU A 1 215 ? -22.031 4.667 -8.236 1.00 37.41 215 LEU A N 1
ATOM 1698 C CA . LEU A 1 215 ? -20.789 5.312 -7.771 1.00 37.41 215 LEU A CA 1
ATOM 1699 C C . LEU A 1 215 ? -19.788 4.317 -7.166 1.00 37.41 215 LEU A C 1
ATOM 1701 O O . LEU A 1 215 ? -18.583 4.455 -7.369 1.00 37.41 215 LEU A O 1
ATOM 1705 N N . PHE A 1 216 ? -20.273 3.294 -6.461 1.00 42.22 216 PHE A N 1
ATOM 1706 C CA . PHE A 1 216 ? -19.426 2.216 -5.946 1.00 42.22 216 PHE A CA 1
ATOM 1707 C C . PHE A 1 216 ? -18.930 1.313 -7.082 1.00 42.22 216 PHE A C 1
ATOM 1709 O O . PHE A 1 216 ? -17.743 0.991 -7.139 1.00 42.22 216 PHE A O 1
ATOM 1716 N N . THR A 1 217 ? -19.801 1.000 -8.047 1.00 39.50 217 THR A N 1
ATOM 1717 C CA . THR A 1 217 ? -19.404 0.363 -9.304 1.00 39.50 217 THR A CA 1
ATOM 1718 C C . THR A 1 217 ? -18.411 1.235 -10.062 1.00 39.50 217 THR A C 1
ATOM 1720 O O . THR A 1 217 ? -17.444 0.681 -10.553 1.00 39.50 217 THR A O 1
ATOM 1723 N N . TYR A 1 218 ? -18.553 2.566 -10.091 1.00 39.00 218 TYR A N 1
ATOM 1724 C CA . TYR A 1 218 ? -17.593 3.471 -10.737 1.00 39.00 218 TYR A CA 1
ATOM 1725 C C . TYR A 1 218 ? -16.222 3.484 -10.050 1.00 39.00 218 TYR A C 1
ATOM 1727 O O . TYR A 1 218 ? -15.214 3.467 -10.740 1.00 39.00 218 TYR A O 1
ATOM 1735 N N . TYR A 1 219 ? -16.149 3.456 -8.715 1.00 43.84 219 TYR A N 1
ATOM 1736 C CA . TYR A 1 219 ? -14.866 3.412 -7.995 1.00 43.84 219 TYR A CA 1
ATOM 1737 C C . TYR A 1 219 ? -14.162 2.055 -8.142 1.00 43.84 219 TYR A C 1
ATOM 1739 O O . TYR A 1 219 ? -12.948 2.000 -8.353 1.00 43.84 219 TYR A O 1
ATOM 1747 N N . ILE A 1 220 ? -14.928 0.957 -8.094 1.00 46.59 220 ILE A N 1
ATOM 1748 C CA . ILE A 1 220 ? -14.426 -0.378 -8.433 1.00 46.59 220 ILE A CA 1
ATOM 1749 C C . ILE A 1 220 ? -13.979 -0.393 -9.892 1.00 46.59 220 ILE A C 1
ATOM 1751 O O . ILE A 1 220 ? -12.860 -0.807 -10.145 1.00 46.59 220 ILE A O 1
ATOM 1755 N N . TYR A 1 221 ? -14.772 0.133 -10.829 1.00 39.16 221 TYR A N 1
ATOM 1756 C CA . TYR A 1 221 ? -14.397 0.245 -12.238 1.00 39.16 221 TYR A CA 1
ATOM 1757 C C . TYR A 1 221 ? -13.157 1.105 -12.435 1.00 39.16 221 TYR A C 1
ATOM 1759 O O . TYR A 1 221 ? -12.323 0.711 -13.219 1.00 39.16 221 TYR A O 1
ATOM 1767 N N . LEU A 1 222 ? -12.967 2.222 -11.732 1.00 40.72 222 LEU A N 1
ATOM 1768 C CA . LEU A 1 222 ? -11.763 3.046 -11.873 1.00 40.72 222 LEU A CA 1
ATOM 1769 C C . LEU A 1 222 ? -10.526 2.296 -11.358 1.00 40.72 222 LEU A C 1
ATOM 1771 O O . LEU A 1 222 ? -9.495 2.268 -12.023 1.00 40.72 222 LEU A O 1
ATOM 1775 N N . SER A 1 223 ? -10.658 1.615 -10.217 1.00 36.72 223 SER A N 1
ATOM 1776 C CA . SER A 1 223 ? -9.593 0.791 -9.627 1.00 36.72 223 SER A CA 1
ATOM 1777 C C . SER A 1 223 ? -9.262 -0.423 -10.508 1.00 36.72 223 SER A C 1
ATOM 1779 O O . SER A 1 223 ? -8.100 -0.787 -10.674 1.00 36.72 223 SER A O 1
ATOM 1781 N N . PHE A 1 224 ? -10.283 -1.022 -11.126 1.00 37.22 224 PHE A N 1
ATOM 1782 C CA . PHE A 1 224 ? -10.168 -2.160 -12.036 1.00 37.22 224 PHE A CA 1
ATOM 1783 C C . PHE A 1 224 ? -9.705 -1.723 -13.431 1.00 37.22 224 PHE A C 1
ATOM 1785 O O . PHE A 1 224 ? -8.937 -2.433 -14.053 1.00 37.22 224 PHE A O 1
ATOM 1792 N N . SER A 1 225 ? -10.090 -0.542 -13.916 1.00 33.06 225 SER A N 1
ATOM 1793 C CA . SER A 1 225 ? -9.680 0.030 -15.203 1.00 33.06 225 SER A CA 1
ATOM 1794 C C . SER A 1 225 ? -8.249 0.537 -15.165 1.00 33.06 225 SER A C 1
ATOM 1796 O O . SER A 1 225 ? -7.554 0.361 -16.154 1.00 33.06 225 SER A O 1
ATOM 1798 N N . ILE A 1 226 ? -7.754 1.079 -14.050 1.00 41.94 226 ILE A N 1
ATOM 1799 C CA . ILE A 1 226 ? -6.315 1.352 -13.888 1.00 41.94 226 ILE A CA 1
ATOM 1800 C C . ILE A 1 226 ? -5.530 0.032 -13.955 1.00 41.94 226 ILE A C 1
ATOM 1802 O O . ILE A 1 226 ? -4.539 -0.055 -14.673 1.00 41.94 226 ILE A O 1
ATOM 1806 N N . SER A 1 227 ? -6.044 -1.027 -13.317 1.00 33.34 227 SER A N 1
ATOM 1807 C CA . SER A 1 227 ? -5.457 -2.371 -13.383 1.00 33.34 227 SER A CA 1
ATOM 1808 C C . SER A 1 227 ? -5.630 -3.068 -14.747 1.00 33.34 227 SER A C 1
ATOM 1810 O O . SER A 1 227 ? -4.808 -3.907 -15.107 1.00 33.34 227 SER A O 1
ATOM 1812 N N . ILE A 1 228 ? -6.685 -2.745 -15.511 1.00 35.94 228 ILE A N 1
ATOM 1813 C CA . ILE A 1 228 ? -6.969 -3.288 -16.850 1.00 35.94 228 ILE A CA 1
ATOM 1814 C C . ILE A 1 228 ? -6.204 -2.533 -17.934 1.00 35.94 228 ILE A C 1
ATOM 1816 O O . ILE A 1 228 ? -5.772 -3.141 -18.900 1.00 35.94 228 ILE A O 1
ATOM 1820 N N . THR A 1 229 ? -6.003 -1.223 -17.809 1.00 34.09 229 THR A N 1
ATOM 1821 C CA . THR A 1 229 ? -5.309 -0.430 -18.839 1.00 34.09 229 THR A CA 1
ATOM 1822 C C . THR A 1 229 ? -3.802 -0.700 -18.809 1.00 34.09 229 THR A C 1
ATOM 1824 O O . THR A 1 229 ? -3.188 -0.765 -19.870 1.00 34.09 229 THR A O 1
ATOM 1827 N N . SER A 1 230 ? -3.227 -0.996 -17.632 1.00 34.62 230 SER A N 1
ATOM 1828 C CA . SER A 1 230 ? -1.869 -1.557 -17.523 1.00 34.62 230 SER A CA 1
ATOM 1829 C C . SER A 1 230 ? -1.776 -2.981 -18.085 1.00 34.62 230 SER A C 1
ATOM 1831 O O . SER A 1 230 ? -0.757 -3.346 -18.668 1.00 34.62 230 SER A O 1
ATOM 1833 N N . THR A 1 231 ? -2.853 -3.770 -17.982 1.00 35.06 231 THR A N 1
ATOM 1834 C CA . THR A 1 231 ? -2.910 -5.126 -18.543 1.00 35.06 231 THR A CA 1
ATOM 1835 C C . THR A 1 231 ? -3.341 -5.187 -20.013 1.00 35.06 231 THR A C 1
ATOM 1837 O O . THR A 1 231 ? -3.037 -6.167 -20.677 1.00 35.06 231 THR A O 1
ATOM 1840 N N . GLN A 1 232 ? -3.954 -4.161 -20.615 1.00 33.41 232 GLN A N 1
ATOM 1841 C CA . GLN A 1 232 ? -4.318 -4.162 -22.046 1.00 33.41 232 GLN A CA 1
ATOM 1842 C C . GLN A 1 232 ? -3.087 -4.166 -22.964 1.00 33.41 232 GLN A C 1
ATOM 1844 O O . GLN A 1 232 ? -3.162 -4.673 -24.083 1.00 33.41 232 GLN A O 1
ATOM 1849 N N . PHE A 1 233 ? -1.938 -3.698 -22.468 1.00 34.56 233 PHE A N 1
ATOM 1850 C CA . PHE A 1 233 ? -0.648 -3.840 -23.144 1.00 34.56 233 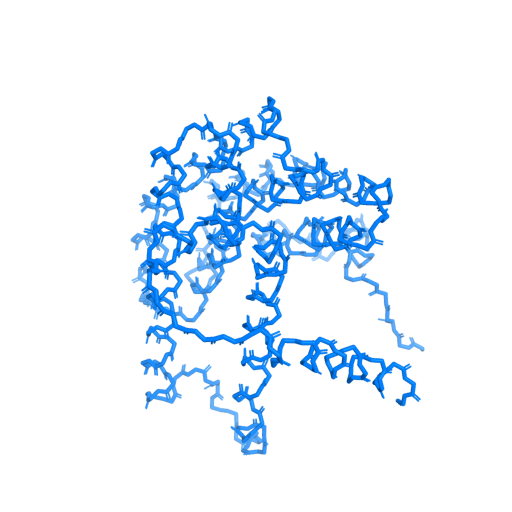PHE A CA 1
ATOM 1851 C C . PHE A 1 233 ? 0.008 -5.229 -22.955 1.00 34.56 233 PHE A C 1
ATOM 1853 O O . PHE A 1 233 ? 0.926 -5.564 -23.697 1.00 34.56 233 PHE A O 1
ATOM 1860 N N . THR A 1 234 ? -0.475 -6.077 -22.036 1.00 40.09 234 THR A N 1
ATOM 1861 C CA . THR A 1 234 ? 0.150 -7.369 -21.643 1.00 40.09 234 THR A CA 1
ATOM 1862 C C . THR A 1 234 ? -0.761 -8.604 -21.784 1.00 40.09 234 THR A C 1
ATOM 1864 O O . THR A 1 234 ? -0.288 -9.736 -21.910 1.00 40.09 234 THR A O 1
ATOM 1867 N N . VAL A 1 235 ? -2.080 -8.421 -21.850 1.00 32.72 235 VAL A N 1
ATOM 1868 C CA . VAL A 1 235 ? -3.108 -9.475 -21.917 1.00 32.72 235 VAL A CA 1
ATOM 1869 C C . VAL A 1 235 ? -3.153 -10.281 -23.223 1.00 32.72 235 VAL A C 1
ATOM 1871 O O . VAL A 1 235 ? -3.531 -11.457 -23.146 1.00 32.72 235 VAL A O 1
ATOM 1874 N N . PRO A 1 236 ? -2.726 -9.786 -24.407 1.00 35.12 236 PRO A N 1
ATOM 1875 C CA . PRO A 1 236 ? -2.793 -10.605 -25.615 1.00 35.12 236 PRO A CA 1
ATOM 1876 C C . PRO A 1 236 ? -1.938 -11.881 -25.565 1.00 35.12 236 PRO A C 1
ATOM 1878 O O . PRO A 1 236 ? -2.126 -12.729 -26.435 1.00 35.12 236 PRO A O 1
ATOM 1881 N N . ALA A 1 237 ? -1.013 -12.022 -24.604 1.00 37.47 237 ALA A N 1
ATOM 1882 C CA . ALA A 1 237 ? -0.148 -13.194 -24.447 1.00 37.47 237 ALA A CA 1
ATOM 1883 C C . ALA A 1 237 ? -0.675 -14.205 -23.410 1.00 37.47 237 ALA A C 1
ATOM 1885 O O . ALA A 1 237 ? -0.683 -15.403 -23.682 1.00 37.47 237 ALA A O 1
ATOM 1886 N N . LEU A 1 238 ? -1.181 -13.743 -22.258 1.00 33.84 238 LEU A N 1
ATOM 1887 C CA . LEU A 1 238 ? -1.633 -14.633 -21.178 1.00 33.84 238 LEU A CA 1
ATOM 1888 C C . LEU A 1 238 ? -2.965 -15.326 -21.518 1.00 33.84 238 LEU A C 1
ATOM 1890 O O . LEU A 1 238 ? -3.136 -16.513 -21.261 1.00 33.84 238 LEU A O 1
ATOM 1894 N N . ILE A 1 239 ? -3.891 -14.612 -22.170 1.00 36.72 239 ILE A N 1
ATOM 1895 C CA . ILE A 1 239 ? -5.188 -15.169 -22.596 1.00 36.72 239 ILE A CA 1
ATOM 1896 C C . ILE A 1 239 ? -5.029 -16.116 -23.796 1.00 36.72 239 ILE A C 1
ATOM 1898 O O . ILE A 1 239 ? -5.770 -17.094 -23.912 1.00 36.72 239 ILE A O 1
ATOM 1902 N N . ARG A 1 240 ? -4.017 -15.896 -24.649 1.00 36.69 240 ARG A N 1
ATOM 1903 C CA . ARG A 1 240 ? -3.741 -16.753 -25.817 1.00 36.69 240 ARG A CA 1
ATOM 1904 C C . ARG A 1 240 ? -3.321 -18.171 -25.436 1.00 36.69 240 ARG A C 1
ATOM 1906 O O . ARG A 1 240 ? -3.518 -19.082 -26.231 1.00 36.69 240 ARG A O 1
ATOM 1913 N N . HIS A 1 241 ? -2.790 -18.366 -24.229 1.00 38.25 241 HIS A N 1
ATOM 1914 C CA . HIS A 1 241 ? -2.475 -19.700 -23.725 1.00 38.25 241 HIS A CA 1
ATOM 1915 C C . HIS A 1 241 ? -3.695 -20.419 -23.117 1.00 38.25 241 HIS A C 1
ATOM 1917 O O . HIS A 1 241 ? -3.689 -21.641 -23.023 1.00 38.25 241 HIS A O 1
ATOM 1923 N N . PHE A 1 242 ? -4.762 -19.683 -22.772 1.00 41.00 242 PHE A N 1
ATOM 1924 C CA . PHE A 1 242 ? -5.956 -20.218 -22.102 1.00 41.00 242 PHE A CA 1
ATOM 1925 C C . PHE A 1 242 ? -7.236 -20.236 -22.951 1.00 41.00 242 PHE A C 1
ATOM 1927 O O . PHE A 1 242 ? -8.208 -20.869 -22.551 1.00 41.00 242 PHE A O 1
ATOM 1934 N N . THR A 1 243 ? -7.270 -19.596 -24.123 1.00 32.88 243 THR A N 1
ATOM 1935 C CA . THR A 1 243 ? -8.466 -19.587 -24.986 1.00 32.88 243 THR A CA 1
ATOM 1936 C C . THR A 1 243 ? -8.107 -19.790 -26.455 1.00 32.88 243 THR A C 1
ATOM 1938 O O . THR A 1 243 ? -7.768 -18.861 -27.185 1.00 32.88 243 THR A O 1
ATOM 1941 N N . LEU A 1 244 ? -8.216 -21.040 -26.903 1.00 35.66 244 LEU A N 1
ATOM 1942 C CA . LEU A 1 244 ? -8.508 -21.335 -28.301 1.00 35.66 244 LEU A CA 1
ATOM 1943 C C . LEU A 1 244 ? -10.004 -21.089 -28.542 1.00 35.66 244 LEU A C 1
ATOM 1945 O O . LEU A 1 244 ? -10.841 -21.499 -27.744 1.00 35.66 244 LEU A O 1
ATOM 1949 N N . ASN A 1 245 ? -10.290 -20.472 -29.689 1.00 30.64 245 ASN A N 1
ATOM 1950 C CA . ASN A 1 245 ? -11.593 -20.182 -30.290 1.00 30.64 245 ASN A CA 1
ATOM 1951 C C . ASN A 1 245 ? -12.430 -19.013 -29.729 1.00 30.64 245 ASN A C 1
ATOM 1953 O O . ASN A 1 245 ? -13.095 -19.111 -28.706 1.00 30.64 245 ASN A O 1
ATOM 1957 N N . SER A 1 246 ? -12.561 -17.996 -30.595 1.00 31.16 246 SER A N 1
ATOM 1958 C CA . SER A 1 246 ? -13.844 -17.461 -31.093 1.00 31.16 246 SER A CA 1
ATOM 1959 C C . SER A 1 246 ? -14.122 -15.961 -30.825 1.00 31.16 246 SER A C 1
ATOM 1961 O O . SER A 1 246 ? -14.594 -15.567 -29.769 1.00 31.16 246 SER A O 1
ATOM 1963 N N . TYR A 1 247 ? -13.913 -15.168 -31.888 1.00 29.62 247 TYR A N 1
ATOM 1964 C CA . TYR A 1 247 ? -14.653 -13.968 -32.337 1.00 29.62 247 TYR A CA 1
ATOM 1965 C C . TYR A 1 247 ? -14.459 -12.565 -31.698 1.00 29.62 247 TYR A C 1
ATOM 1967 O O . TYR A 1 247 ? -15.047 -12.195 -30.691 1.00 29.62 247 TYR A O 1
ATOM 1975 N N . LYS A 1 248 ? -13.813 -11.737 -32.541 1.00 34.31 248 LYS A N 1
ATOM 1976 C CA . LYS A 1 248 ? -14.136 -10.367 -33.011 1.00 34.31 248 LYS A CA 1
ATOM 1977 C C . LYS A 1 248 ? -13.787 -9.124 -32.167 1.00 34.31 248 LYS A C 1
ATOM 1979 O O . LYS A 1 248 ? -14.408 -8.755 -31.180 1.00 34.31 248 LYS A O 1
ATOM 1984 N N . THR A 1 249 ? -12.864 -8.380 -32.773 1.00 36.03 249 THR A N 1
ATOM 1985 C CA . THR A 1 249 ? -12.096 -7.182 -32.404 1.00 36.03 249 THR A CA 1
ATOM 1986 C C . THR A 1 249 ? -12.752 -5.827 -32.732 1.00 36.03 249 THR A C 1
ATOM 1988 O O . THR A 1 249 ? -12.051 -4.825 -32.815 1.00 36.03 249 THR A O 1
ATOM 1991 N N . HIS A 1 250 ? -14.076 -5.732 -32.906 1.00 31.05 250 HIS A N 1
ATOM 1992 C CA . HIS A 1 250 ? -14.703 -4.468 -33.351 1.00 31.05 250 HIS A CA 1
ATOM 1993 C C . HIS A 1 250 ? -15.439 -3.650 -32.276 1.00 31.05 250 HIS A C 1
ATOM 1995 O O . HIS A 1 250 ? -15.725 -2.479 -32.510 1.00 31.05 250 HIS A O 1
ATOM 2001 N N . THR A 1 251 ? -15.676 -4.190 -31.078 1.00 33.41 251 THR A N 1
ATOM 2002 C CA . THR A 1 251 ? -16.454 -3.495 -30.027 1.00 33.41 251 THR A CA 1
ATOM 2003 C C . THR A 1 251 ? -15.594 -2.603 -29.113 1.00 33.41 251 THR A C 1
ATOM 2005 O O . THR A 1 251 ? -16.112 -1.728 -28.424 1.00 33.41 251 THR A O 1
ATOM 2008 N N . ILE A 1 252 ? -14.267 -2.782 -29.120 1.00 37.66 252 ILE A N 1
ATOM 2009 C CA . ILE A 1 252 ? -13.351 -2.171 -28.137 1.00 37.66 252 ILE A CA 1
ATOM 2010 C C . ILE A 1 252 ? -13.084 -0.682 -28.427 1.00 37.66 252 ILE A C 1
ATOM 2012 O O . ILE A 1 252 ? -13.020 0.119 -27.499 1.00 37.66 252 ILE A O 1
ATOM 2016 N N . ASN A 1 253 ? -13.026 -0.266 -29.698 1.00 32.19 253 ASN A N 1
ATOM 2017 C CA . ASN A 1 253 ? -12.688 1.122 -30.054 1.00 32.19 253 ASN A CA 1
ATOM 2018 C C . ASN A 1 253 ? -13.792 2.150 -29.746 1.00 32.19 253 ASN A C 1
ATOM 2020 O O . ASN A 1 253 ? -13.499 3.334 -29.569 1.00 32.19 253 ASN A O 1
ATOM 2024 N N . THR A 1 254 ? -15.052 1.722 -29.647 1.00 29.28 254 THR A N 1
ATOM 2025 C CA . THR A 1 254 ? -16.177 2.627 -29.355 1.00 29.28 254 THR A CA 1
ATOM 2026 C C . THR A 1 254 ? -16.281 2.936 -27.861 1.00 29.28 254 THR A C 1
ATOM 2028 O O . THR A 1 254 ? -16.639 4.052 -27.490 1.00 29.28 254 THR A O 1
ATOM 2031 N N . ILE A 1 255 ? -15.899 1.986 -27.000 1.00 34.62 255 ILE A N 1
ATOM 2032 C CA . ILE A 1 255 ? -15.957 2.145 -25.542 1.00 34.62 255 ILE A CA 1
ATOM 2033 C C . ILE A 1 255 ? -14.902 3.158 -25.086 1.00 34.62 255 ILE A C 1
ATOM 2035 O O . ILE A 1 255 ? -15.250 4.108 -24.396 1.00 34.62 255 ILE A O 1
ATOM 2039 N N . THR A 1 256 ? -13.658 3.060 -25.566 1.00 35.28 256 THR A N 1
ATOM 2040 C CA . THR A 1 256 ? -12.559 3.962 -25.167 1.00 35.28 256 THR A CA 1
ATOM 2041 C C . THR A 1 256 ? -12.821 5.430 -25.527 1.00 35.28 256 THR A C 1
ATOM 2043 O O . THR A 1 256 ? -12.464 6.330 -24.766 1.00 35.28 256 THR A O 1
ATOM 2046 N N . ARG A 1 257 ? -13.498 5.698 -26.655 1.00 29.53 257 ARG A N 1
ATOM 2047 C CA . ARG A 1 257 ? -13.888 7.065 -27.047 1.00 29.53 257 ARG A CA 1
ATOM 2048 C C . ARG A 1 257 ? -15.071 7.606 -26.237 1.00 29.53 257 ARG A C 1
ATOM 2050 O O . ARG A 1 257 ? -15.102 8.802 -25.959 1.00 29.53 257 ARG A O 1
ATOM 2057 N N . PHE A 1 258 ? -15.999 6.750 -25.805 1.00 28.36 258 PHE A N 1
ATOM 2058 C CA . PHE A 1 258 ? -17.116 7.162 -24.947 1.00 28.36 258 PHE A CA 1
ATOM 2059 C C . PHE A 1 258 ? -16.665 7.489 -23.513 1.00 28.36 258 PHE A C 1
ATOM 2061 O O . PHE A 1 258 ? -17.178 8.434 -22.912 1.00 28.36 258 PHE A O 1
ATOM 2068 N N . THR A 1 259 ? -15.663 6.779 -22.982 1.00 35.59 259 THR A N 1
ATOM 2069 C CA . THR A 1 259 ? -15.132 7.021 -21.627 1.00 35.59 259 THR A CA 1
ATOM 2070 C C . THR A 1 259 ? -14.397 8.359 -21.511 1.00 35.59 259 THR A C 1
ATOM 2072 O O . THR A 1 259 ? -14.508 9.035 -20.490 1.00 35.59 259 THR A O 1
ATOM 2075 N N . LEU A 1 260 ? -13.690 8.782 -22.566 1.00 33.88 260 LEU A N 1
ATOM 2076 C CA . LEU A 1 260 ? -12.984 10.068 -22.592 1.00 33.88 260 LEU A CA 1
ATOM 2077 C C . LEU A 1 260 ? -13.950 11.262 -22.687 1.00 33.88 260 LEU A C 1
ATOM 2079 O O . LEU A 1 260 ? -13.736 12.270 -22.022 1.00 33.88 260 LEU A O 1
ATOM 2083 N N . LEU A 1 261 ? -15.050 11.146 -23.436 1.00 27.59 261 LEU A N 1
ATOM 2084 C CA . LEU A 1 261 ? -16.027 12.234 -23.593 1.00 27.59 261 LEU A CA 1
ATOM 2085 C C . LEU A 1 261 ? -16.834 12.524 -22.314 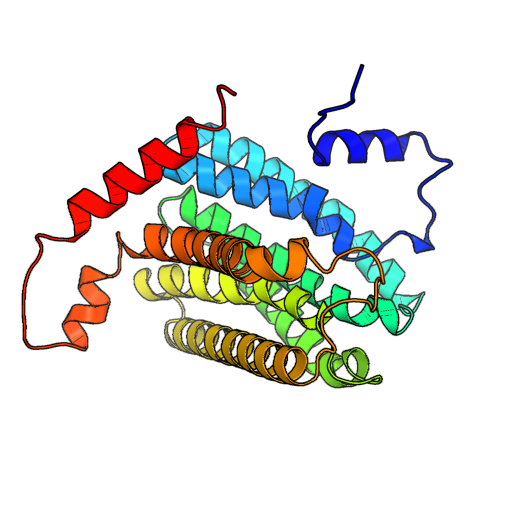1.00 27.59 261 LEU A C 1
ATOM 2087 O O . LEU A 1 261 ? -17.130 13.682 -22.026 1.00 27.59 261 LEU A O 1
ATOM 2091 N N . ILE A 1 262 ? -17.140 11.504 -21.506 1.00 34.25 262 ILE A N 1
ATOM 2092 C CA . ILE A 1 262 ? -17.894 11.683 -20.251 1.00 34.25 262 ILE A CA 1
ATOM 2093 C C . ILE A 1 262 ? -17.001 12.252 -19.131 1.00 34.25 262 ILE A C 1
ATOM 2095 O O . ILE A 1 262 ? -17.488 13.006 -18.288 1.00 34.25 262 ILE A O 1
ATOM 2099 N N . GLY A 1 263 ? -15.694 11.959 -19.149 1.00 30.39 263 GLY A N 1
ATOM 2100 C CA . GLY A 1 263 ? -14.725 12.500 -18.187 1.00 30.39 263 GLY A CA 1
ATOM 2101 C C . GLY A 1 263 ? -14.479 14.008 -18.327 1.00 30.39 263 GLY A C 1
ATOM 2102 O O . GLY A 1 263 ? -14.286 14.690 -17.324 1.00 30.39 263 GLY A O 1
ATOM 2103 N N . TRP A 1 264 ? -14.556 14.550 -19.547 1.00 28.31 264 TRP A N 1
ATOM 2104 C CA . TRP A 1 264 ? -14.354 15.982 -19.805 1.00 28.31 264 TRP A CA 1
ATOM 2105 C C . TRP A 1 264 ? -15.630 16.828 -19.664 1.00 28.31 264 TRP A C 1
ATOM 2107 O O . TRP A 1 264 ? -15.548 17.994 -19.283 1.00 28.31 264 TRP A O 1
ATOM 2117 N N . ALA A 1 265 ? -16.820 16.252 -19.869 1.00 25.36 265 ALA A N 1
ATOM 2118 C CA . ALA A 1 265 ? -18.089 16.990 -19.804 1.00 25.36 265 ALA A CA 1
ATOM 2119 C C . ALA A 1 265 ? -18.484 17.490 -18.393 1.00 25.36 265 ALA A C 1
ATOM 2121 O O . ALA A 1 265 ? -19.444 18.243 -18.261 1.00 25.36 265 ALA A O 1
ATOM 2122 N N . ARG A 1 266 ? -17.756 17.104 -17.334 1.00 31.58 266 ARG A N 1
ATOM 2123 C CA . ARG A 1 266 ? -17.974 17.575 -15.949 1.00 31.58 266 ARG A CA 1
ATOM 2124 C C . ARG A 1 266 ? -16.865 18.472 -15.393 1.00 31.58 266 ARG A C 1
ATOM 2126 O O . ARG A 1 266 ? -16.903 18.815 -14.219 1.00 31.58 266 ARG A O 1
ATOM 2133 N N . ILE A 1 267 ? -15.897 18.855 -16.224 1.00 34.09 267 ILE A N 1
ATOM 2134 C CA . ILE A 1 267 ? -14.872 19.853 -15.871 1.00 34.09 267 ILE A CA 1
ATOM 2135 C C . ILE A 1 267 ? -15.291 21.265 -16.349 1.00 34.09 267 ILE A C 1
ATOM 2137 O O . ILE A 1 267 ? -14.656 22.250 -15.990 1.00 34.09 267 ILE A O 1
ATOM 2141 N N . LEU A 1 268 ? -16.397 21.391 -17.099 1.00 26.80 268 LEU A N 1
ATOM 2142 C CA . LEU A 1 268 ? -16.894 22.664 -17.652 1.00 26.80 268 LEU A CA 1
ATOM 2143 C C . LEU A 1 268 ? -18.353 23.026 -17.290 1.00 26.80 268 LEU A C 1
ATOM 2145 O O . LEU A 1 268 ? -18.935 23.896 -17.935 1.00 26.80 268 LEU A O 1
ATOM 2149 N N . LEU A 1 269 ? -18.933 22.426 -16.246 1.00 30.89 269 LEU A N 1
ATOM 2150 C CA . LEU A 1 269 ? -20.191 22.861 -15.610 1.00 30.89 269 LEU A CA 1
ATOM 2151 C C . LEU A 1 269 ? -20.087 22.687 -14.093 1.00 30.89 269 LEU A C 1
ATOM 2153 O O . LEU A 1 269 ? -20.653 23.535 -13.371 1.00 30.89 269 LEU A O 1
#

Secondary structure (DSSP, 8-state):
------HHHHHHHGGGSSS--GGG--GGGHIIIIIHHHHHHHHHHHTT-HHHHHHHHHHHHHHHHHHHHHHHHHHHHSPPPGGGGGGGGGGGHHHHHHHHHHHHHTTT---HHHHHHHHHHHHHHHHHHHHHHHHTTT---GGGGGGHHHHHHHHHHHHHHHHTTSSHHHHHHHHHHHHHHHHHHHHHHHHHHHTT-SS---TT-TTGGGTHHHHHHHHHHHHHHHHHHHHHTTHHHHGGGT------SSSHHHHHHHHHHHHHTTS--

Sequence (269 aa):
MVNYFSPTLRVSELWQGGVFEQKSTHPSFYLPAVAANFTSASSLALLGYHDLGYLFFGAGMITWIFFEPVLLQHLRISSLEPQFRATIGIVLAPAFVCVSAYLSINHGEVDTLAKILWGYGFLQLFFLLRLFPWIVEKGLNIGLWAFSFGLASMANSATAFYHGNVLQGVSIFAFVFSNLMIGLLVLMTIYKLTKGAVFPKIRHLNRLRQGFPALFTYYIYLSFSISITSTQFTVPALIRHFTLNSYKTHTINTITRFTLLIGWARILL

Foldseek 3Di:
DDPPDQLLVVVVVCVVDPPDDLLNLFLCVLVRQALVLLVVLLVCLVVVNLVVSVVSLVRNLVSCVVSVVSSVVSCVVPPDDLVRLLLLLLVLARLLSSLLSVCSSVVLDCDPSSVVSVVVSVVSVVVCVVCVCVNQVVHDDLSNCSNLNSLLSQLLNLLSCCVNVHPVVVSVVSNVVSVVSVVVSVVVVVVCVVVVNNDDPDVPPPPVVVVVVVVVVVVVCVSVVSSVVSCVVPVVPPVVVVDDDDDDDDPPVVVVVVVVVVVVVVVPD

Radius of gyration: 20.12 Å; chains: 1; bounding box: 51×53×56 Å